Protein AF-0000000072191884 (afdb_homodimer)

Radius of gyration: 40.77 Å; Cα contacts (8 Å, |Δi|>4): 464; chains: 2; bounding box: 74×116×110 Å

Solvent-accessible surface area (backbone atoms only — not comparable to full-atom values): 20967 Å² total; per-residue (Å²): 142,75,87,81,69,73,78,77,67,70,74,72,66,67,73,73,60,78,78,64,81,72,66,76,74,70,62,80,56,54,73,62,48,59,52,45,27,57,67,61,39,40,78,69,24,69,65,43,53,50,49,50,50,50,42,50,49,51,51,50,52,47,52,51,48,51,52,49,50,52,52,53,49,54,50,49,51,51,50,52,51,48,52,55,53,58,49,45,45,63,35,53,49,47,47,50,48,44,68,73,66,46,67,85,49,75,79,21,48,66,55,51,52,51,50,51,49,37,46,50,48,44,50,52,36,42,38,78,72,36,37,40,82,34,77,57,64,58,38,76,63,45,78,90,47,34,39,78,77,48,72,31,83,80,44,97,46,56,60,52,11,22,43,40,71,80,38,77,10,33,24,50,67,89,41,77,76,40,55,7,34,24,23,27,15,56,113,141,83,79,80,71,88,78,68,90,71,74,83,67,70,76,76,61,79,78,64,83,71,67,76,75,69,62,78,57,55,74,60,49,60,52,45,28,57,67,60,39,40,78,69,24,66,65,43,53,50,48,50,51,51,43,50,50,52,52,50,52,48,52,50,48,51,54,50,50,52,52,54,48,53,49,49,51,52,50,52,52,48,51,55,53,58,50,44,44,65,34,54,49,47,46,52,48,46,69,73,67,46,67,84,48,74,79,21,47,68,54,52,50,50,51,52,49,37,46,51,47,43,50,52,37,41,38,77,72,37,38,41,80,35,76,55,63,60,38,76,62,45,76,89,50,35,39,77,77,47,73,31,81,80,46,96,47,56,60,51,10,21,45,38,68,80,37,78,9,32,24,50,66,89,42,77,75,38,56,7,34,26,24,28,16,56,115

InterPro domains:
  IPR000740 GrpE nucleotide exchange factor [MF_01151] (2-186)
  IPR000740 GrpE nucleotide exchange factor [PF01025] (31-184)
  IPR000740 GrpE nucleotide exchange factor [PR00773] (56-72)
  IPR000740 GrpE nucleotide exchange factor [PR00773] (84-99)
  IPR000740 GrpE nucleotide exchange factor [PR00773] (138-153)
  IPR000740 GrpE nucleotide exchange factor [PR00773] (165-184)
  IPR000740 GrpE nucleotide exchange factor [PS01071] (141-184)
  IPR000740 GrpE nucleotide exchange factor [PTHR21237] (5-184)
  IPR000740 GrpE nucleotide exchange factor [cd00446] (49-184)
  IPR009012 GrpE nucleotide exchange factor, head [G3DSA:2.30.22.10] (130-185)
  IPR009012 GrpE nucleotide exchange factor, head [SSF51064] (132-186)
  IPR013805 GrpE nucleotide exchange factor, coiled-coil [G3DSA:3.90.20.20] (2-127)
  IPR013805 GrpE nucleotide exchange factor, coiled-coil [SSF58014] (47-130)

Organism: NCBI:txid901

Structure (mmCIF, N/CA/C/O backbone):
data_AF-0000000072191884-model_v1
#
loop_
_entity.id
_entity.type
_entity.pdbx_description
1 polymer 'Protein GrpE'
#
loop_
_atom_site.group_PDB
_atom_site.id
_atom_site.type_symbol
_atom_site.label_atom_id
_atom_site.label_alt_id
_atom_site.label_comp_id
_atom_site.label_asym_id
_atom_site.label_entity_id
_atom_site.label_seq_id
_atom_site.pdbx_PDB_ins_code
_atom_site.Cartn_x
_atom_site.Cartn_y
_atom_site.Cartn_z
_atom_site.occupancy
_atom_site.B_iso_or_equiv
_atom_site.auth_seq_id
_atom_site.auth_comp_id
_atom_site.auth_asym_id
_atom_site.auth_atom_id
_atom_site.pdbx_PDB_model_num
ATOM 1 N N . MET A 1 1 ? -35.406 20.922 75.312 1 29.56 1 MET A N 1
ATOM 2 C CA . MET A 1 1 ? -35.656 20.781 73.875 1 29.56 1 MET A CA 1
ATOM 3 C C . MET A 1 1 ? -35.781 22.156 73.188 1 29.56 1 MET A C 1
ATOM 5 O O . MET A 1 1 ? -36.812 22.484 72.625 1 29.56 1 MET A O 1
ATOM 9 N N . LYS A 1 2 ? -35.062 23.234 74 1 31.34 2 LYS A N 1
ATOM 10 C CA . LYS A 1 2 ? -35.125 24.703 74 1 31.34 2 LYS A CA 1
ATOM 11 C C . LYS A 1 2 ? -34.781 25.281 72.625 1 31.34 2 LYS A C 1
ATOM 13 O O . LYS A 1 2 ? -34.094 24.625 71.812 1 31.34 2 LYS A O 1
ATOM 18 N N . ASP A 1 3 ? -35.219 26.5 72.438 1 30.94 3 ASP A N 1
ATOM 19 C CA . ASP A 1 3 ? -35.562 27.562 71.5 1 30.94 3 ASP A CA 1
ATOM 20 C C . ASP A 1 3 ? -34.312 28.094 70.812 1 30.94 3 ASP A C 1
ATOM 22 O O . ASP A 1 3 ? -33.656 29.031 71.25 1 30.94 3 ASP A O 1
ATOM 26 N N . THR A 1 4 ? -33.375 27.109 70.25 1 35.5 4 THR A N 1
ATOM 27 C CA . THR A 1 4 ? -32.094 27.469 69.688 1 35.5 4 THR A CA 1
ATOM 28 C C . THR A 1 4 ? -32.281 28.344 68.438 1 35.5 4 THR A C 1
ATOM 30 O O . THR A 1 4 ? -31.453 28.344 67.5 1 35.5 4 THR A O 1
ATOM 33 N N . GLN A 1 5 ? -33.656 28.734 68.25 1 29.88 5 GLN A N 1
ATOM 34 C CA . GLN A 1 5 ? -34.094 29.125 66.938 1 29.88 5 GLN A CA 1
ATOM 35 C C . GLN A 1 5 ? -33.375 30.406 66.5 1 29.88 5 GLN A C 1
ATOM 37 O O . GLN A 1 5 ? -33.188 30.625 65.312 1 29.88 5 GLN A O 1
ATOM 42 N N . ASN A 1 6 ? -33.375 31.422 67.375 1 30.36 6 ASN A N 1
ATOM 43 C CA . ASN A 1 6 ? -33.719 32.75 66.938 1 30.36 6 ASN A CA 1
ATOM 44 C C . ASN A 1 6 ? -32.531 33.438 66.25 1 30.36 6 ASN A C 1
ATOM 46 O O . ASN A 1 6 ? -32.688 34.531 65.688 1 30.36 6 ASN A O 1
ATOM 50 N N . THR A 1 7 ? -31.234 33.062 66.625 1 30.7 7 THR A N 1
ATOM 51 C CA . THR A 1 7 ? -30.266 34.156 66.562 1 30.7 7 THR A CA 1
ATOM 52 C C . THR A 1 7 ? -29.781 34.375 65.125 1 30.7 7 THR A C 1
ATOM 54 O O . THR A 1 7 ? -28.828 35.125 64.938 1 30.7 7 THR A O 1
ATOM 57 N N . GLU A 1 8 ? -30.312 33.562 64.125 1 28.61 8 GLU A N 1
ATOM 58 C CA . GLU A 1 8 ? -29.547 33.5 62.875 1 28.61 8 GLU A CA 1
ATOM 59 C C . GLU A 1 8 ? -29.688 34.781 62.062 1 28.61 8 GLU A C 1
ATOM 61 O O . GLU A 1 8 ? -29.141 34.875 60.969 1 28.61 8 GLU A O 1
ATOM 66 N N . ALA A 1 9 ? -30.672 35.656 62.406 1 30.17 9 ALA A N 1
ATOM 67 C CA . ALA A 1 9 ? -31.219 36.625 61.469 1 30.17 9 ALA A CA 1
ATOM 68 C C . ALA A 1 9 ? -30.219 37.719 61.156 1 30.17 9 ALA A C 1
ATOM 70 O O . ALA A 1 9 ? -30.312 38.406 60.125 1 30.17 9 ALA A O 1
ATOM 71 N N . GLN A 1 10 ? -29.484 38.094 62.188 1 26.31 10 GLN A N 1
ATOM 72 C CA . GLN A 1 10 ? -29.172 39.531 62.125 1 26.31 10 GLN A CA 1
ATOM 73 C C . GLN A 1 10 ? -28.141 39.812 61.031 1 26.31 10 GLN A C 1
ATOM 75 O O . GLN A 1 10 ? -27.938 40.969 60.656 1 26.31 10 GLN A O 1
ATOM 80 N N . GLU A 1 11 ? -27.266 38.812 60.75 1 26.5 11 GLU A N 1
ATOM 81 C CA . GLU A 1 11 ? -26.016 39.25 60.156 1 26.5 11 GLU A CA 1
ATOM 82 C C . GLU A 1 11 ? -26.188 39.719 58.719 1 26.5 11 GLU A C 1
ATOM 84 O O . GLU A 1 11 ? -25.219 40.062 58.062 1 26.5 11 GLU A O 1
ATOM 89 N N . GLU A 1 12 ? -27.328 39.281 58.094 1 28.41 12 GLU A N 1
ATOM 90 C CA . GLU A 1 12 ? -27.266 39.344 56.625 1 28.41 12 GLU A CA 1
ATOM 91 C C . GLU A 1 12 ? -27.297 40.781 56.125 1 28.41 12 GLU A C 1
ATOM 93 O O . GLU A 1 12 ? -27.391 41.031 54.938 1 28.41 12 GLU A O 1
ATOM 98 N N . ALA A 1 13 ? -27.656 41.688 57.031 1 28.39 13 ALA A N 1
ATOM 99 C CA . ALA A 1 13 ? -28.125 42.969 56.531 1 28.39 13 ALA A CA 1
ATOM 100 C C . ALA A 1 13 ? -27 43.75 55.844 1 28.39 13 ALA A C 1
ATOM 102 O O . ALA A 1 13 ? -27.25 44.75 55.156 1 28.39 13 ALA A O 1
ATOM 103 N N . CYS A 1 14 ? -25.781 43.5 56.406 1 26.08 14 CYS A N 1
ATOM 104 C CA . CYS A 1 14 ? -24.922 44.656 56.156 1 26.08 14 CYS A CA 1
ATOM 105 C C . CYS A 1 14 ? -24.656 44.844 54.656 1 26.08 14 CYS A C 1
ATOM 107 O O . CYS A 1 14 ? -24.219 45.906 54.25 1 26.08 14 CYS A O 1
ATOM 109 N N . ALA A 1 15 ? -24.453 43.719 53.969 1 27.69 15 ALA A N 1
ATOM 110 C CA . ALA A 1 15 ? -23.516 43.844 52.844 1 27.69 15 ALA A CA 1
ATOM 111 C C . ALA A 1 15 ? -24.141 44.625 51.688 1 27.69 15 ALA A C 1
ATOM 113 O O . ALA A 1 15 ? -23.562 44.719 50.594 1 27.69 15 ALA A O 1
ATOM 114 N N . GLU A 1 16 ? -25.453 44.812 51.812 1 28.2 16 GLU A N 1
ATOM 115 C CA . GLU A 1 16 ? -25.953 45.344 50.531 1 28.2 16 GLU A CA 1
ATOM 116 C C . GLU A 1 16 ? -25.391 46.719 50.25 1 28.2 16 GLU A C 1
ATOM 118 O O . GLU A 1 16 ? -26 47.719 50.594 1 28.2 16 GLU A O 1
ATOM 123 N N . ALA A 1 17 ? -24.25 47.031 50.844 1 29.36 17 ALA A N 1
ATOM 124 C CA . ALA A 1 17 ? -23.812 48.406 50.656 1 29.36 17 ALA A CA 1
ATOM 125 C C . ALA A 1 17 ? -23.984 48.844 49.219 1 29.36 17 ALA A C 1
ATOM 127 O O . ALA A 1 17 ? -23.953 48.031 48.281 1 29.36 17 ALA A O 1
ATOM 128 N N . GLU A 1 18 ? -24.469 50.062 49.062 1 28.83 18 GLU A N 1
ATOM 129 C CA . GLU A 1 18 ? -24.859 50.906 47.906 1 28.83 18 GLU A CA 1
ATOM 130 C C . GLU A 1 18 ? -23.766 50.938 46.844 1 28.83 18 GLU A C 1
ATOM 132 O O . GLU A 1 18 ? -22.625 51.25 47.156 1 28.83 18 GLU A O 1
ATOM 137 N N . ALA A 1 19 ? -23.672 49.938 46.062 1 32.72 19 ALA A N 1
ATOM 138 C CA . ALA A 1 19 ? -22.859 50.031 44.844 1 32.72 19 ALA A CA 1
ATOM 139 C C . ALA A 1 19 ? -23 51.406 44.188 1 32.72 19 ALA A C 1
ATOM 141 O O . ALA A 1 19 ? -24.016 51.719 43.562 1 32.72 19 ALA A O 1
ATOM 142 N N . GLY A 1 20 ? -22.844 52.438 45.031 1 29.2 20 GLY A N 1
ATOM 143 C CA . GLY A 1 20 ? -22.844 53.75 44.344 1 29.2 20 GLY A CA 1
ATOM 144 C C . GLY A 1 20 ? -22.125 53.719 43.031 1 29.2 20 GLY A C 1
ATOM 145 O O . GLY A 1 20 ? -21.234 52.906 42.812 1 29.2 20 GLY A O 1
ATOM 146 N N . ASP A 1 21 ? -22.812 54.156 41.969 1 31 21 ASP A N 1
ATOM 147 C CA . ASP A 1 21 ? -22.391 54.344 40.594 1 31 21 ASP A CA 1
ATOM 148 C C . ASP A 1 21 ? -21.047 55.062 40.531 1 31 21 ASP A C 1
ATOM 150 O O . ASP A 1 21 ? -20.969 56.281 40.688 1 31 21 ASP A O 1
ATOM 154 N N . ALA A 1 22 ? -20.078 54.75 41.344 1 31.66 22 ALA A N 1
ATOM 155 C CA . ALA A 1 22 ? -18.734 55.25 41.094 1 31.66 22 ALA A CA 1
ATOM 156 C C . ALA A 1 22 ? -18.406 55.25 39.625 1 31.66 22 ALA A C 1
ATOM 158 O O . ALA A 1 22 ? -17.984 54.219 39.062 1 31.66 22 ALA A O 1
ATOM 159 N N . GLY A 1 23 ? -19.406 55.5 38.781 1 33.25 23 GLY A N 1
ATOM 160 C CA . GLY A 1 23 ? -19.031 55.938 37.469 1 33.25 23 GLY A CA 1
ATOM 161 C C . GLY A 1 23 ? -17.703 56.656 37.438 1 33.25 23 GLY A C 1
ATOM 162 O O . GLY A 1 23 ? -17.469 57.562 38.219 1 33.25 23 GLY A O 1
ATOM 163 N N . SER A 1 24 ? -16.688 55.906 37.062 1 34.91 24 SER A N 1
ATOM 164 C CA . SER A 1 24 ? -15.258 56.156 36.906 1 34.91 24 SER A CA 1
ATOM 165 C C . SER A 1 24 ? -14.977 57.594 36.5 1 34.91 24 SER A C 1
ATOM 167 O O . SER A 1 24 ? -15.508 58.094 35.531 1 34.91 24 SER A O 1
ATOM 169 N N . ALA A 1 25 ? -14.828 58.594 37.406 1 34.97 25 ALA A N 1
ATOM 170 C CA . ALA A 1 25 ? -14.172 59.875 37.312 1 34.97 25 ALA A CA 1
ATOM 171 C C . ALA A 1 25 ? -13.016 59.812 36.312 1 34.97 25 ALA A C 1
ATOM 173 O O . ALA A 1 25 ? -11.883 59.5 36.688 1 34.97 25 ALA A O 1
ATOM 174 N N . VAL A 1 26 ? -13.078 59.031 35.312 1 38.66 26 VAL A N 1
ATOM 175 C CA . VAL A 1 26 ? -12.258 59.562 34.219 1 38.66 26 VAL A CA 1
ATOM 176 C C . VAL A 1 26 ? -12.398 61.094 34.156 1 38.66 26 VAL A C 1
ATOM 178 O O . VAL A 1 26 ? -13.422 61.625 33.719 1 38.66 26 VAL A O 1
ATOM 181 N N . GLN A 1 27 ? -12.25 61.75 35.281 1 38.34 27 GLN A N 1
ATOM 182 C CA . GLN A 1 27 ? -12.039 63.188 35.219 1 38.34 27 GLN A CA 1
ATOM 183 C C . GLN A 1 27 ? -11.594 63.625 33.812 1 38.34 27 GLN A C 1
ATOM 185 O O . GLN A 1 27 ? -10.812 62.938 33.156 1 38.34 27 GLN A O 1
ATOM 190 N N . ALA A 1 28 ? -12.438 64.5 33.156 1 42.16 28 ALA A N 1
ATOM 191 C CA . ALA A 1 28 ? -12.289 65.188 31.875 1 42.16 28 ALA A CA 1
ATOM 192 C C . ALA A 1 28 ? -10.828 65.5 31.562 1 42.16 28 ALA A C 1
ATOM 194 O O . ALA A 1 28 ? -10.242 66.438 32.094 1 42.16 28 ALA A O 1
ATOM 195 N N . LEU A 1 29 ? -10.023 64.5 31.656 1 51.03 29 LEU A N 1
ATOM 196 C CA . LEU A 1 29 ? -8.797 64.875 30.984 1 51.03 29 LEU A CA 1
ATOM 197 C C . LEU A 1 29 ? -9.102 65.688 29.734 1 51.03 29 LEU A C 1
ATOM 199 O O . LEU A 1 29 ? -10.062 65.438 29.016 1 51.03 29 LEU A O 1
ATOM 203 N N . PRO A 1 30 ? -8.844 67 29.688 1 52.72 30 PRO A N 1
ATOM 204 C CA . PRO A 1 30 ? -9.219 67.75 28.5 1 52.72 30 PRO A CA 1
ATOM 205 C C . PRO A 1 30 ? -9.047 66.938 27.203 1 52.72 30 PRO A C 1
ATOM 207 O O . PRO A 1 30 ? -8.195 66.062 27.125 1 52.72 30 PRO A O 1
ATOM 210 N N . GLU A 1 31 ? -10.195 66.688 26.469 1 57.84 31 GLU A N 1
ATOM 211 C CA . GLU A 1 31 ? -10.227 66.062 25.141 1 57.84 31 GLU A CA 1
ATOM 212 C C . GLU A 1 31 ? -8.844 66.125 24.484 1 57.84 31 GLU A C 1
ATOM 214 O O . GLU A 1 31 ? -8.469 65.188 23.781 1 57.84 31 GLU A O 1
ATOM 219 N N . ASN A 1 32 ? -8.156 67.125 24.922 1 61.19 32 ASN A N 1
ATOM 220 C CA . ASN A 1 32 ? -6.832 67.375 24.344 1 61.19 32 ASN A CA 1
ATOM 221 C C . ASN A 1 32 ? -5.812 66.312 24.859 1 61.19 32 ASN A C 1
ATOM 223 O O . ASN A 1 32 ? -4.891 65.938 24.141 1 61.19 32 ASN A O 1
ATOM 227 N N . LEU A 1 33 ? -6.086 65.938 26.062 1 60.19 33 LEU A N 1
ATOM 228 C CA . LEU A 1 33 ? -5.098 65 26.609 1 60.19 33 LEU A CA 1
ATOM 229 C C . LEU A 1 33 ? -5.238 63.625 25.984 1 60.19 33 LEU A C 1
ATOM 231 O O . LEU A 1 33 ? -4.234 62.969 25.703 1 60.19 33 LEU A O 1
ATOM 235 N N . GLU A 1 34 ? -6.445 63.094 25.812 1 62.47 34 GLU A N 1
ATOM 236 C CA . GLU A 1 34 ? -6.676 61.812 25.156 1 62.47 34 GLU A CA 1
ATOM 237 C C . GLU A 1 34 ? -6.082 61.812 23.75 1 62.47 34 GLU A C 1
ATOM 239 O O . GLU A 1 34 ? -5.496 60.812 23.312 1 62.47 34 GLU A O 1
ATOM 244 N N . SER A 1 35 ? -6.383 62.938 23.062 1 63.69 35 SER A N 1
ATOM 245 C CA . SER A 1 35 ? -5.828 63.094 21.719 1 63.69 35 SER A CA 1
ATOM 246 C C . SER A 1 35 ? -4.301 63.094 21.75 1 63.69 35 SER A C 1
ATOM 248 O O . SER A 1 35 ? -3.65 62.469 20.906 1 63.69 35 SER A O 1
ATOM 250 N N . LEU A 1 36 ? -3.83 63.781 22.719 1 62.81 36 LEU A N 1
ATOM 251 C CA . LEU A 1 36 ? -2.379 63.875 22.859 1 62.81 36 LEU A CA 1
ATOM 252 C C . LEU A 1 36 ? -1.783 62.531 23.219 1 62.81 36 LEU A C 1
ATOM 254 O O . LEU A 1 36 ? -0.728 62.156 22.703 1 62.81 36 LEU A O 1
ATOM 258 N N . CYS A 1 37 ? -2.447 61.844 24.109 1 64.12 37 CYS A N 1
ATOM 259 C CA . CYS A 1 37 ? -1.982 60.531 24.484 1 64.12 37 CYS A CA 1
ATOM 260 C C . CYS A 1 37 ? -2.047 59.562 23.297 1 64.12 37 CYS A C 1
ATOM 262 O O . CYS A 1 37 ? -1.117 58.781 23.078 1 64.12 37 CYS A O 1
ATOM 264 N N . ARG A 1 38 ? -3.135 59.594 22.547 1 64.19 38 ARG A N 1
ATOM 265 C CA . ARG A 1 38 ? -3.307 58.719 21.391 1 64.19 38 ARG A CA 1
ATOM 266 C C . ARG A 1 38 ? -2.229 59 20.344 1 64.19 38 ARG A C 1
ATOM 268 O O . ARG A 1 38 ? -1.757 58.094 19.672 1 64.19 38 ARG A O 1
ATOM 275 N N . GLU A 1 39 ? -1.972 60.25 20.266 1 62.28 39 GLU A N 1
ATOM 276 C CA . GLU A 1 39 ? -1.039 60.688 19.219 1 62.28 39 GLU A CA 1
ATOM 277 C C . GLU A 1 39 ? 0.407 60.438 19.656 1 62.28 39 GLU A C 1
ATOM 279 O O . GLU A 1 39 ? 1.262 60.125 18.828 1 62.28 39 GLU A O 1
ATOM 284 N N . HIS A 1 40 ? 0.579 60.656 20.953 1 60.62 40 HIS A N 1
ATOM 285 C CA . HIS A 1 40 ? 1.99 60.75 21.312 1 60.62 40 HIS A CA 1
ATOM 286 C C . HIS A 1 40 ? 2.395 59.594 22.219 1 60.62 40 HIS A C 1
ATOM 288 O O . HIS A 1 40 ? 3.557 59.156 22.219 1 60.62 40 HIS A O 1
ATOM 294 N N . VAL A 1 41 ? 1.483 59.125 22.969 1 60.69 41 VAL A N 1
ATOM 295 C CA . VAL A 1 41 ? 1.895 58.156 23.969 1 60.69 41 VAL A CA 1
ATOM 296 C C . VAL A 1 41 ? 1.549 56.75 23.484 1 60.69 41 VAL A C 1
ATOM 298 O O . VAL A 1 41 ? 2.352 55.812 23.625 1 60.69 41 VAL A O 1
ATOM 301 N N . CYS A 1 42 ? 0.421 56.656 22.828 1 61.66 42 CYS A N 1
ATOM 302 C CA . CYS A 1 42 ? -0.119 55.344 22.484 1 61.66 42 CYS A CA 1
ATOM 303 C C . CYS A 1 42 ? 0.792 54.625 21.484 1 61.66 42 CYS A C 1
ATOM 305 O O . CYS A 1 42 ? 1.057 53.438 21.641 1 61.66 42 CYS A O 1
ATOM 307 N N . PRO A 1 43 ? 1.238 55.406 20.438 1 61.19 43 PRO A N 1
ATOM 308 C CA . PRO A 1 43 ? 2.086 54.688 19.5 1 61.19 43 PRO A CA 1
ATOM 309 C C . PRO A 1 43 ? 3.381 54.188 20.141 1 61.19 43 PRO A C 1
ATOM 311 O O . PRO A 1 43 ? 3.977 53.219 19.656 1 61.19 43 PRO A O 1
ATOM 314 N N . ASN A 1 44 ? 3.73 54.844 21.188 1 61.59 44 ASN A N 1
ATOM 315 C CA . ASN A 1 44 ? 4.98 54.469 21.844 1 61.59 44 ASN A CA 1
ATOM 316 C C . ASN A 1 44 ? 4.727 53.812 23.203 1 61.59 44 ASN A C 1
ATOM 318 O O . ASN A 1 44 ? 5.645 53.688 24.016 1 61.59 44 ASN A O 1
ATOM 322 N N . CYS A 1 45 ? 3.473 53.5 23.344 1 66 45 CYS A N 1
ATOM 323 C CA . CYS A 1 45 ? 3.168 52.969 24.656 1 66 45 CYS A CA 1
ATOM 324 C C . CYS A 1 45 ? 3.604 51.5 24.766 1 66 45 CYS A C 1
ATOM 326 O O . CYS A 1 45 ? 3.656 50.781 23.75 1 66 45 CYS A O 1
ATOM 328 N N . THR A 1 46 ? 4.184 51.219 25.922 1 70.69 46 THR A N 1
ATOM 329 C CA . THR A 1 46 ? 4.699 49.906 26.281 1 70.69 46 THR A CA 1
ATOM 330 C C . THR A 1 46 ? 3.66 48.812 26 1 70.69 46 THR A C 1
ATOM 332 O O . THR A 1 46 ? 4.004 47.688 25.609 1 70.69 46 THR A O 1
ATOM 335 N N . GLU A 1 47 ? 2.438 49.344 26.047 1 68.75 47 GLU A N 1
ATOM 336 C CA . GLU A 1 47 ? 1.375 48.375 25.875 1 68.75 47 GLU A CA 1
ATOM 337 C C . GLU A 1 47 ? 1.249 47.969 24.406 1 68.75 47 GLU A C 1
ATOM 339 O O . GLU A 1 47 ? 1.029 46.781 24.109 1 68.75 47 GLU A O 1
ATOM 344 N N . LYS A 1 48 ? 1.395 48.938 23.531 1 69.06 48 LYS A N 1
ATOM 345 C CA . LYS A 1 48 ? 1.369 48.625 22.094 1 69.06 48 LYS A CA 1
ATOM 346 C C . LYS A 1 48 ? 2.559 47.75 21.703 1 69.06 48 LYS A C 1
ATOM 348 O O . LYS A 1 48 ? 2.41 46.812 20.938 1 69.06 48 LYS A O 1
ATOM 353 N N . ARG A 1 49 ? 3.711 48.094 22.203 1 72.38 49 ARG A N 1
ATOM 354 C CA . ARG A 1 49 ? 4.926 47.344 21.906 1 72.38 49 ARG A CA 1
ATOM 355 C C . ARG A 1 49 ? 4.812 45.906 22.422 1 72.38 49 ARG A C 1
ATOM 357 O O . ARG A 1 49 ? 5.203 44.969 21.719 1 72.38 49 ARG A O 1
ATOM 364 N N . ASP A 1 50 ? 4.23 45.781 23.562 1 75.19 50 ASP A N 1
ATOM 365 C CA . ASP A 1 50 ? 4.055 44.438 24.141 1 75.19 50 ASP A CA 1
ATOM 366 C C . ASP A 1 50 ? 3.059 43.625 23.328 1 75.19 50 ASP A C 1
ATOM 368 O O . ASP A 1 50 ? 3.266 42.406 23.125 1 75.19 50 ASP A O 1
ATOM 372 N N . ALA A 1 51 ? 2.041 44.344 22.875 1 72.38 51 ALA A N 1
ATOM 373 C CA . ALA A 1 51 ? 1.029 43.656 22.078 1 72.38 51 ALA A CA 1
ATOM 374 C C . ALA A 1 51 ? 1.599 43.219 20.734 1 72.38 51 ALA A C 1
ATOM 376 O O . ALA A 1 51 ? 1.312 42.125 20.25 1 72.38 51 ALA A O 1
ATOM 377 N N . GLU A 1 52 ? 2.443 44.062 20.172 1 75.75 52 GLU A N 1
ATOM 378 C CA . GLU A 1 52 ? 3.07 43.75 18.891 1 75.75 52 GLU A CA 1
ATOM 379 C C . GLU A 1 52 ? 4.078 42.625 19.031 1 75.75 52 GLU A C 1
ATOM 381 O O . GLU A 1 52 ? 4.156 41.75 18.172 1 75.75 52 GLU A O 1
ATOM 386 N N . ASP A 1 53 ? 4.789 42.625 20.125 1 82.06 53 ASP A N 1
ATOM 387 C CA . ASP A 1 53 ? 5.738 41.562 20.391 1 82.06 53 ASP A CA 1
ATOM 388 C C . ASP A 1 53 ? 5.02 40.219 20.594 1 82.06 53 ASP A C 1
ATOM 390 O O . ASP A 1 53 ? 5.48 39.188 20.109 1 82.06 53 ASP A O 1
ATOM 394 N N . ALA A 1 54 ? 3.924 40.344 21.266 1 77.31 54 ALA A N 1
ATOM 395 C CA . ALA A 1 54 ? 3.127 39.125 21.484 1 77.31 54 ALA A CA 1
ATOM 396 C C . ALA A 1 54 ? 2.574 38.594 20.172 1 77.31 54 ALA A C 1
ATOM 398 O O . ALA A 1 54 ? 2.561 37.375 19.953 1 77.31 54 ALA A O 1
ATOM 399 N N . ARG A 1 55 ? 2.211 39.531 19.297 1 76.69 55 ARG A N 1
ATOM 400 C CA . ARG A 1 55 ? 1.687 39.156 18 1 76.69 55 ARG A CA 1
ATOM 401 C C . ARG A 1 55 ? 2.768 38.5 17.141 1 76.69 55 ARG A C 1
ATOM 403 O O . ARG A 1 55 ? 2.52 37.469 16.5 1 76.69 55 ARG A O 1
ATOM 410 N N . LEU A 1 56 ? 3.924 39.094 17.234 1 81.75 56 LEU A N 1
ATOM 411 C CA . LEU A 1 56 ? 5.031 38.562 16.438 1 81.75 56 LEU A CA 1
ATOM 412 C C . LEU A 1 56 ? 5.465 37.188 16.953 1 81.75 56 LEU A C 1
ATOM 414 O O . LEU A 1 56 ? 5.773 36.312 16.156 1 81.75 56 LEU A O 1
ATOM 418 N N . ARG A 1 57 ? 5.473 37.062 18.234 1 83.12 57 ARG A N 1
ATOM 419 C CA . ARG A 1 57 ? 5.812 35.75 18.812 1 83.12 57 ARG A CA 1
ATOM 420 C C . ARG A 1 57 ? 4.777 34.688 18.453 1 83.12 57 ARG A C 1
ATOM 422 O O . ARG A 1 57 ? 5.133 33.594 18.078 1 83.12 57 ARG A O 1
ATOM 429 N N . ALA A 1 58 ? 3.521 35.062 18.5 1 79.25 58 ALA A N 1
ATOM 430 C CA . ALA A 1 58 ? 2.445 34.156 18.125 1 79.25 58 ALA A CA 1
ATOM 431 C C . ALA A 1 58 ? 2.557 33.719 16.656 1 79.25 58 ALA A C 1
ATOM 433 O O . ALA A 1 58 ? 2.342 32.562 16.328 1 79.25 58 ALA A O 1
ATOM 434 N N . ALA A 1 59 ? 2.979 34.688 15.805 1 81.12 59 ALA A N 1
ATOM 435 C CA . ALA A 1 59 ? 3.133 34.406 14.375 1 81.12 59 ALA A CA 1
ATOM 436 C C . ALA A 1 59 ? 4.289 33.438 14.125 1 81.12 59 ALA A C 1
ATOM 438 O O . ALA A 1 59 ? 4.18 32.531 13.305 1 81.12 59 ALA A O 1
ATOM 439 N N . ALA A 1 60 ? 5.348 33.656 14.906 1 85.44 60 ALA A N 1
ATOM 440 C CA . ALA A 1 60 ? 6.512 32.781 14.781 1 85.44 60 ALA A CA 1
ATOM 441 C C . ALA A 1 60 ? 6.191 31.375 15.266 1 85.44 60 ALA A C 1
ATOM 443 O O . ALA A 1 60 ? 6.598 30.391 14.648 1 85.44 60 ALA A O 1
ATOM 444 N N . GLU A 1 61 ? 5.48 31.297 16.359 1 84.25 61 GLU A N 1
ATOM 445 C CA . GLU A 1 61 ? 5.07 30 16.906 1 84.25 61 GLU A CA 1
ATOM 446 C C . GLU A 1 61 ? 4.156 29.266 15.93 1 84.25 61 GLU A C 1
ATOM 448 O O . GLU A 1 61 ? 4.277 28.047 15.758 1 84.25 61 GLU A O 1
ATOM 453 N N . MET A 1 62 ? 3.365 30.062 15.32 1 82.25 62 MET A N 1
ATOM 454 C CA . MET A 1 62 ? 2.461 29.484 14.336 1 82.25 62 MET A CA 1
ATOM 455 C C . MET A 1 62 ? 3.234 28.938 13.141 1 82.25 62 MET A C 1
ATOM 457 O O . MET A 1 62 ? 2.953 27.844 12.656 1 82.25 62 MET A O 1
ATOM 461 N N . ASP A 1 63 ? 4.172 29.672 12.688 1 86.19 63 ASP A N 1
ATOM 462 C CA . ASP A 1 63 ? 4.996 29.234 11.562 1 86.19 63 ASP A CA 1
ATOM 463 C C . ASP A 1 63 ? 5.766 27.953 11.906 1 86.19 63 ASP A C 1
ATOM 465 O O . ASP A 1 63 ? 5.84 27.031 11.094 1 86.19 63 ASP A O 1
ATOM 469 N N . ASN A 1 64 ? 6.254 27.984 13.156 1 88.94 64 ASN A N 1
ATOM 470 C CA . ASN A 1 64 ? 6.973 26.797 13.625 1 88.94 64 ASN A CA 1
ATOM 471 C C . ASN A 1 64 ? 6.047 25.594 13.734 1 88.94 64 ASN A C 1
ATOM 473 O O . ASN A 1 64 ? 6.43 24.469 13.383 1 88.94 64 ASN A O 1
ATOM 477 N N . PHE A 1 65 ? 4.891 25.859 14.172 1 84.56 65 PHE A N 1
ATOM 478 C CA . PHE A 1 65 ? 3.891 24.797 14.297 1 84.56 65 PHE A CA 1
ATOM 479 C C . PHE A 1 65 ? 3.525 24.234 12.938 1 84.56 65 PHE A C 1
ATOM 481 O O . PHE A 1 65 ? 3.418 23.016 12.773 1 84.56 65 PHE A O 1
ATOM 488 N N . LYS A 1 66 ? 3.416 25.125 11.961 1 84.25 66 LYS A N 1
ATOM 489 C CA . LYS A 1 66 ? 3.102 24.703 10.594 1 84.25 66 LYS A CA 1
ATOM 490 C C . LYS A 1 66 ? 4.203 23.812 10.023 1 84.25 66 LYS A C 1
ATOM 492 O O . LYS A 1 66 ? 3.918 22.781 9.422 1 84.25 66 LYS A O 1
ATOM 497 N N . LYS A 1 67 ? 5.414 24.234 10.297 1 88.88 67 LYS A N 1
ATOM 498 C CA . LYS A 1 67 ? 6.555 23.469 9.805 1 88.88 67 LYS A CA 1
AT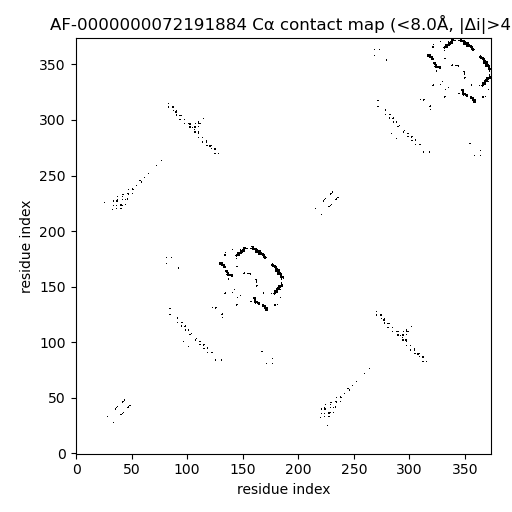OM 499 C C . LYS A 1 67 ? 6.629 22.094 10.477 1 88.88 67 LYS A C 1
ATOM 501 O O . LYS A 1 67 ? 6.906 21.094 9.812 1 88.88 67 LYS A O 1
ATOM 506 N N . ARG A 1 68 ? 6.328 22.109 11.727 1 88.81 68 ARG A N 1
ATOM 507 C CA . ARG A 1 68 ? 6.348 20.844 12.477 1 88.81 68 ARG A CA 1
ATOM 508 C C . ARG A 1 68 ? 5.254 19.906 11.992 1 88.81 68 ARG A C 1
ATOM 510 O O . ARG A 1 68 ? 5.492 18.719 11.797 1 88.81 68 ARG A O 1
ATOM 517 N N . LEU A 1 69 ? 4.094 20.469 11.75 1 84.25 69 LEU A N 1
ATOM 518 C CA . LEU A 1 69 ? 2.973 19.656 11.289 1 84.25 69 LEU A CA 1
ATOM 519 C C . LEU A 1 69 ? 3.268 19.062 9.914 1 84.25 69 LEU A C 1
ATOM 521 O O . LEU A 1 69 ? 2.941 17.891 9.656 1 84.25 69 LEU A O 1
ATOM 525 N N . LYS A 1 70 ? 3.904 19.828 9.086 1 85.88 70 LYS A N 1
ATOM 526 C CA . LYS A 1 70 ? 4.25 19.359 7.742 1 85.88 70 LYS A CA 1
ATOM 527 C C . LYS A 1 70 ? 5.242 18.203 7.805 1 85.88 70 LYS A C 1
ATOM 529 O O . LYS A 1 70 ? 5.082 17.203 7.109 1 85.88 70 LYS A O 1
ATOM 534 N N . ARG A 1 71 ? 6.219 18.344 8.68 1 89.38 71 ARG A N 1
ATOM 535 C CA . ARG A 1 71 ? 7.227 17.297 8.836 1 89.38 71 ARG A CA 1
ATOM 536 C C . ARG A 1 71 ? 6.605 16.031 9.406 1 89.38 71 ARG A C 1
ATOM 538 O O . ARG A 1 71 ? 6.898 14.922 8.93 1 89.38 71 ARG A O 1
ATOM 545 N N . GLU A 1 72 ? 5.762 16.172 10.383 1 87.69 72 GLU A N 1
ATOM 546 C CA . GLU A 1 72 ? 5.082 15.031 10.992 1 87.69 72 GLU A CA 1
ATOM 547 C C . GLU A 1 72 ? 4.191 14.305 9.984 1 87.69 72 GLU A C 1
ATOM 549 O O . GLU A 1 72 ? 4.152 13.078 9.961 1 87.69 72 GLU A O 1
ATOM 554 N N . HIS A 1 73 ? 3.59 15.117 9.148 1 85.56 73 HIS A N 1
ATOM 555 C CA . HIS A 1 73 ? 2.73 14.555 8.109 1 85.56 73 HIS A CA 1
ATOM 556 C C . HIS A 1 73 ? 3.541 13.75 7.098 1 85.56 73 HIS A C 1
ATOM 558 O O . HIS A 1 73 ? 3.172 12.617 6.766 1 85.56 73 HIS A O 1
ATOM 564 N N . GLU A 1 74 ? 4.625 14.25 6.715 1 86.25 74 GLU A N 1
ATOM 565 C CA . GLU A 1 74 ? 5.484 13.57 5.754 1 86.25 74 GLU A CA 1
ATOM 566 C C . GLU A 1 74 ? 6.043 12.273 6.336 1 86.25 74 GLU A C 1
ATOM 568 O O . GLU A 1 74 ? 6.121 11.258 5.645 1 86.25 74 GLU A O 1
ATOM 573 N N . GLU A 1 75 ? 6.344 12.328 7.598 1 88.38 75 GLU A N 1
ATOM 574 C CA . GLU A 1 75 ? 6.867 11.148 8.273 1 88.38 75 GLU A CA 1
ATOM 575 C C . GLU A 1 75 ? 5.797 10.07 8.414 1 88.38 75 GLU A C 1
ATOM 577 O O . GLU A 1 75 ? 6.074 8.883 8.234 1 88.38 75 GLU A O 1
ATOM 582 N N . GLN A 1 76 ? 4.629 10.484 8.641 1 86.62 76 GLN A N 1
ATOM 583 C CA . GLN A 1 76 ? 3.521 9.539 8.781 1 86.62 76 GLN A CA 1
ATOM 584 C C . GLN A 1 76 ? 3.232 8.836 7.453 1 86.62 76 GLN A C 1
ATOM 586 O O . GLN A 1 76 ? 2.986 7.633 7.422 1 86.62 76 GLN A O 1
ATOM 591 N N . ILE A 1 77 ? 3.297 9.586 6.391 1 84.75 77 ILE A N 1
ATOM 592 C CA . ILE A 1 77 ? 3.061 9.039 5.055 1 84.75 77 ILE A CA 1
ATOM 593 C C . ILE A 1 77 ? 4.156 8.031 4.711 1 84.75 77 ILE A C 1
ATOM 595 O O . ILE A 1 77 ? 3.869 6.941 4.207 1 84.75 77 ILE A O 1
ATOM 599 N N . ARG A 1 78 ? 5.359 8.383 5.031 1 85.69 78 ARG A N 1
ATOM 600 C CA . ARG A 1 78 ? 6.488 7.5 4.77 1 85.69 78 ARG A CA 1
ATOM 601 C C . ARG A 1 78 ? 6.379 6.215 5.582 1 85.69 78 ARG A C 1
ATOM 603 O O . ARG A 1 78 ? 6.609 5.121 5.059 1 85.69 78 ARG A O 1
ATOM 610 N N . TYR A 1 79 ? 5.988 6.352 6.805 1 87.5 79 TYR A N 1
ATOM 611 C CA . TYR A 1 79 ? 5.855 5.199 7.691 1 87.5 79 TYR A CA 1
ATOM 612 C C . TYR A 1 79 ? 4.719 4.293 7.238 1 87.5 79 TYR A C 1
ATOM 614 O O . TYR A 1 79 ? 4.852 3.066 7.25 1 87.5 79 TYR A O 1
ATOM 622 N N . ALA A 1 80 ? 3.656 4.945 6.801 1 86.75 80 ALA A N 1
ATOM 623 C CA . ALA A 1 80 ? 2.518 4.16 6.328 1 86.75 80 ALA A CA 1
ATOM 624 C C . ALA A 1 80 ? 2.881 3.363 5.078 1 86.75 80 ALA A C 1
ATOM 626 O O . ALA A 1 80 ? 2.549 2.182 4.973 1 86.75 80 ALA A O 1
ATOM 627 N N . ALA A 1 81 ? 3.594 3.969 4.195 1 89 81 ALA A N 1
ATOM 628 C CA . ALA A 1 81 ? 4.035 3.301 2.971 1 89 81 ALA A CA 1
ATOM 629 C C . ALA A 1 81 ? 4.996 2.16 3.285 1 89 81 ALA A C 1
ATOM 631 O O . ALA A 1 81 ? 4.902 1.08 2.697 1 89 81 ALA A O 1
ATOM 632 N N . GLU A 1 82 ? 5.816 2.412 4.254 1 93.69 82 GLU A N 1
ATOM 633 C CA . GLU A 1 82 ? 6.785 1.399 4.66 1 93.69 82 GLU A CA 1
ATOM 634 C C . GLU A 1 82 ? 6.094 0.177 5.254 1 93.69 82 GLU A C 1
ATOM 636 O O . GLU A 1 82 ? 6.469 -0.96 4.961 1 93.69 82 GLU A O 1
ATOM 641 N N . LYS A 1 83 ? 5.125 0.391 5.98 1 94.06 83 LYS A N 1
ATOM 642 C CA . LYS A 1 83 ? 4.406 -0.707 6.617 1 94.06 83 LYS A CA 1
ATOM 643 C C . LYS A 1 83 ? 3.666 -1.555 5.586 1 94.06 83 LYS A C 1
ATOM 645 O O . LYS A 1 83 ? 3.742 -2.785 5.617 1 94.06 83 LYS A O 1
ATOM 650 N N . VAL A 1 84 ? 3.014 -0.903 4.625 1 94.38 84 VAL A N 1
ATOM 651 C CA . VAL A 1 84 ? 2.281 -1.605 3.574 1 94.38 84 VAL A CA 1
ATOM 652 C C . VAL A 1 84 ? 3.248 -2.439 2.738 1 94.38 84 VAL A C 1
ATOM 654 O O . VAL A 1 84 ? 3.02 -3.633 2.52 1 94.38 84 VAL A O 1
ATOM 657 N N . MET A 1 85 ? 4.324 -1.789 2.357 1 96.81 85 MET A N 1
ATOM 658 C CA . MET A 1 85 ? 5.289 -2.467 1.496 1 96.81 85 MET A CA 1
ATOM 659 C C . MET A 1 85 ? 5.938 -3.641 2.223 1 96.81 85 MET A C 1
ATOM 661 O O . MET A 1 85 ? 6.121 -4.711 1.643 1 96.81 85 MET A O 1
ATOM 665 N N . SER A 1 86 ? 6.246 -3.453 3.49 1 97.19 86 SER A N 1
ATOM 666 C CA . SER A 1 86 ? 6.859 -4.508 4.289 1 97.19 86 SER A CA 1
ATOM 667 C C . SER A 1 86 ? 5.93 -5.711 4.426 1 97.19 86 SER A C 1
ATOM 669 O O . SER A 1 86 ? 6.375 -6.859 4.348 1 97.19 86 SER A O 1
ATOM 671 N N . ASP A 1 87 ? 4.676 -5.453 4.531 1 96.88 87 ASP A N 1
ATOM 672 C CA . ASP A 1 87 ? 3.688 -6.512 4.711 1 96.88 87 ASP A CA 1
ATOM 673 C C . ASP A 1 87 ? 3.471 -7.285 3.412 1 96.88 87 ASP A C 1
ATOM 675 O O . ASP A 1 87 ? 2.922 -8.391 3.426 1 96.88 87 ASP A O 1
ATOM 679 N N . LEU A 1 88 ? 3.98 -6.758 2.26 1 97.69 88 LEU A N 1
ATOM 680 C CA . LEU A 1 88 ? 3.807 -7.406 0.964 1 97.69 88 LEU A CA 1
ATOM 681 C C . LEU A 1 88 ? 4.996 -8.305 0.642 1 97.69 88 LEU A C 1
ATOM 683 O O . LEU A 1 88 ? 4.918 -9.141 -0.259 1 97.69 88 LEU A O 1
ATOM 687 N N . LEU A 1 89 ? 6.031 -8.18 1.429 1 97.88 89 LEU A N 1
ATOM 688 C CA . LEU A 1 89 ? 7.277 -8.859 1.103 1 97.88 89 LEU A CA 1
ATOM 689 C C . LEU A 1 89 ? 7.102 -10.375 1.172 1 97.88 89 LEU A C 1
ATOM 691 O O . LEU A 1 89 ? 7.582 -11.102 0.296 1 97.88 89 LEU A O 1
ATOM 695 N N . PRO A 1 90 ? 6.324 -10.883 2.131 1 97 90 PRO A N 1
ATOM 696 C CA . PRO A 1 90 ? 6.141 -12.336 2.166 1 97 90 PRO A CA 1
ATOM 697 C C . PRO A 1 90 ? 5.488 -12.875 0.896 1 97 90 PRO A C 1
ATOM 699 O O . PRO A 1 90 ? 5.816 -13.977 0.451 1 97 90 PRO A O 1
ATOM 702 N N . THR A 1 91 ? 4.59 -12.133 0.309 1 97.5 91 THR A N 1
ATOM 703 C CA . THR A 1 91 ? 3.963 -12.539 -0.943 1 97.5 91 THR A CA 1
ATOM 704 C C . THR A 1 91 ? 4.992 -12.609 -2.066 1 97.5 91 THR A C 1
ATOM 706 O O . THR A 1 91 ? 5.031 -13.586 -2.816 1 97.5 91 THR A O 1
ATOM 709 N N . LEU A 1 92 ? 5.805 -11.594 -2.145 1 97.44 92 LEU A N 1
ATOM 710 C CA . LEU A 1 92 ? 6.859 -11.57 -3.152 1 97.44 92 LEU A CA 1
ATOM 711 C C . LEU A 1 92 ? 7.832 -12.727 -2.951 1 97.44 92 LEU A C 1
ATOM 713 O O . LEU A 1 92 ? 8.219 -13.391 -3.914 1 97.44 92 LEU A O 1
ATOM 717 N N . ASP A 1 93 ? 8.109 -13 -1.74 1 96.31 93 ASP A N 1
ATOM 718 C CA . ASP A 1 93 ? 9.008 -14.109 -1.419 1 96.31 93 ASP A CA 1
ATOM 719 C C . ASP A 1 93 ? 8.414 -15.445 -1.86 1 96.31 93 ASP A C 1
ATOM 721 O O . ASP A 1 93 ? 9.117 -16.281 -2.43 1 96.31 93 ASP A O 1
ATOM 725 N N . ASN A 1 94 ? 7.18 -15.602 -1.58 1 94.88 94 ASN A N 1
ATOM 726 C CA . ASN A 1 94 ? 6.527 -16.859 -1.939 1 94.88 94 ASN A CA 1
ATOM 727 C C . ASN A 1 94 ? 6.477 -17.047 -3.453 1 94.88 94 ASN A C 1
ATOM 729 O O . ASN A 1 94 ? 6.668 -18.156 -3.947 1 94.88 94 ASN A O 1
ATOM 733 N N . LEU A 1 95 ? 6.223 -15.992 -4.152 1 95.38 95 LEU A N 1
ATOM 734 C CA . LEU A 1 95 ? 6.215 -16.062 -5.609 1 95.38 95 LEU A CA 1
ATOM 735 C C . LEU A 1 95 ? 7.594 -16.422 -6.145 1 95.38 95 LEU A C 1
ATOM 737 O O . LEU A 1 95 ? 7.719 -17.234 -7.059 1 95.38 95 LEU A O 1
ATOM 741 N N . ASP A 1 96 ? 8.625 -15.883 -5.555 1 94.06 96 ASP A N 1
ATOM 742 C CA . ASP A 1 96 ? 9.992 -16.203 -5.945 1 94.06 96 ASP A CA 1
ATOM 743 C C . ASP A 1 96 ? 10.312 -17.672 -5.68 1 94.06 96 ASP A C 1
ATOM 745 O O . ASP A 1 96 ? 10.898 -18.344 -6.523 1 94.06 96 ASP A O 1
ATOM 749 N N . LEU A 1 97 ? 9.859 -18.141 -4.539 1 90.5 97 LEU A N 1
ATOM 750 C CA . LEU A 1 97 ? 10.094 -19.531 -4.164 1 90.5 97 LEU A CA 1
ATOM 751 C C . LEU A 1 97 ? 9.367 -20.484 -5.117 1 90.5 97 LEU A C 1
ATOM 753 O O . LEU A 1 97 ? 9.922 -21.5 -5.523 1 90.5 97 LEU A O 1
ATOM 757 N N . ALA A 1 98 ? 8.211 -20.062 -5.477 1 90.38 98 ALA A N 1
ATOM 758 C CA . ALA A 1 98 ? 7.426 -20.875 -6.402 1 90.38 98 ALA A CA 1
ATOM 759 C C . ALA A 1 98 ? 8.109 -20.984 -7.762 1 90.38 98 ALA A C 1
ATOM 761 O O . ALA A 1 98 ? 8.094 -22.031 -8.398 1 90.38 98 ALA A O 1
ATOM 762 N N . LEU A 1 99 ? 8.695 -19.922 -8.195 1 91.25 99 LEU A N 1
ATOM 763 C CA . LEU A 1 99 ? 9.367 -19.906 -9.492 1 91.25 99 LEU A CA 1
ATOM 764 C C . LEU A 1 99 ? 10.672 -20.688 -9.445 1 91.25 99 LEU A C 1
ATOM 766 O O . LEU A 1 99 ? 11.062 -21.328 -10.43 1 91.25 99 LEU A O 1
ATOM 770 N N . GLN A 1 100 ? 11.281 -20.656 -8.305 1 87.94 100 GLN A N 1
ATOM 771 C CA . GLN A 1 100 ? 12.562 -21.328 -8.148 1 87.94 100 GLN A CA 1
ATOM 772 C C . GLN A 1 100 ? 12.391 -22.828 -8 1 87.94 100 GLN A C 1
ATOM 774 O O . GLN A 1 100 ? 13.172 -23.609 -8.555 1 87.94 100 GLN A O 1
ATOM 779 N N . TYR A 1 101 ? 11.289 -23.25 -7.309 1 82.75 101 TYR A N 1
ATOM 780 C CA . TYR A 1 101 ? 11.172 -24.656 -6.949 1 82.75 101 TYR A CA 1
ATOM 781 C C . TYR A 1 101 ? 9.945 -25.281 -7.605 1 82.75 101 TYR A C 1
ATOM 783 O O . TYR A 1 101 ? 9.656 -26.469 -7.387 1 82.75 101 TYR A O 1
ATOM 791 N N . GLY A 1 102 ? 9.227 -24.453 -8.352 1 79.44 102 GLY A N 1
ATOM 792 C CA . GLY A 1 102 ? 8.055 -25 -9.016 1 79.44 102 GLY A CA 1
ATOM 793 C C . GLY A 1 102 ? 8.375 -26.172 -9.922 1 79.44 102 GLY A C 1
ATOM 794 O O . GLY A 1 102 ? 9.492 -26.297 -10.422 1 79.44 102 GLY A O 1
ATOM 795 N N . SER A 1 103 ? 7.441 -27.109 -10.023 1 73.12 103 SER A N 1
ATOM 796 C CA . SER A 1 103 ? 7.602 -28.344 -10.797 1 73.12 103 SER A CA 1
ATOM 797 C C . SER A 1 103 ? 8.062 -28.047 -12.219 1 73.12 103 SER A C 1
ATOM 799 O O . SER A 1 103 ? 7.621 -27.062 -12.828 1 73.12 103 SER A O 1
ATOM 801 N N . LYS A 1 104 ? 9.008 -28.875 -12.617 1 78.12 104 LYS A N 1
ATOM 802 C CA . LYS A 1 104 ? 9.508 -28.766 -13.984 1 78.12 104 LYS A CA 1
ATOM 803 C C . LYS A 1 104 ? 8.742 -29.672 -14.938 1 78.12 104 LYS A C 1
ATOM 805 O O . LYS A 1 104 ? 9.117 -29.812 -16.094 1 78.12 104 LYS A O 1
ATOM 810 N N . ASP A 1 105 ? 7.668 -30.203 -14.328 1 84 105 ASP A N 1
ATOM 811 C CA . ASP A 1 105 ? 6.797 -31.031 -15.164 1 84 105 ASP A CA 1
ATOM 812 C C . ASP A 1 105 ? 6.109 -30.203 -16.234 1 84 105 ASP A C 1
ATOM 814 O O . ASP A 1 105 ? 5.68 -29.062 -15.977 1 84 105 ASP A O 1
ATOM 818 N N . GLU A 1 106 ? 6.023 -30.734 -17.391 1 86.25 106 GLU A N 1
ATOM 819 C CA . GLU A 1 106 ? 5.422 -30.047 -18.531 1 86.25 106 GLU A CA 1
ATOM 820 C C . GLU A 1 106 ? 3.973 -29.672 -18.234 1 86.25 106 GLU A C 1
ATOM 822 O O . GLU A 1 106 ? 3.496 -28.625 -18.688 1 86.25 106 GLU A O 1
ATOM 827 N N . ALA A 1 107 ? 3.357 -30.484 -17.422 1 85.12 107 ALA A N 1
ATOM 828 C CA . ALA A 1 107 ? 1.961 -30.234 -17.078 1 85.12 107 ALA A CA 1
ATOM 829 C C . ALA A 1 107 ? 1.815 -28.938 -16.281 1 85.12 107 ALA A C 1
ATOM 831 O O . ALA A 1 107 ? 0.738 -28.344 -16.234 1 85.12 107 ALA A O 1
ATOM 832 N N . CYS A 1 108 ? 2.979 -28.484 -15.75 1 87.25 108 CYS A N 1
ATOM 833 C CA . CYS A 1 108 ? 2.93 -27.328 -14.859 1 87.25 108 CYS A CA 1
ATOM 834 C C . CYS A 1 108 ? 3.422 -26.078 -15.57 1 87.25 108 CYS A C 1
ATOM 836 O O . CYS A 1 108 ? 3.527 -25 -14.961 1 87.25 108 CYS A O 1
ATOM 838 N N . ARG A 1 109 ? 3.652 -26.234 -16.797 1 88.25 109 ARG A N 1
ATOM 839 C CA . ARG A 1 109 ? 4.273 -25.141 -17.547 1 88.25 109 ARG A CA 1
ATOM 840 C C . ARG A 1 109 ? 3.377 -23.906 -17.562 1 88.25 109 ARG A C 1
ATOM 842 O O . ARG A 1 109 ? 3.844 -22.781 -17.312 1 88.25 109 ARG A O 1
ATOM 849 N N . ASP A 1 110 ? 2.115 -24.078 -17.797 1 87.31 110 ASP A N 1
ATOM 850 C CA . ASP A 1 110 ? 1.185 -22.953 -17.859 1 87.31 110 ASP A CA 1
ATOM 851 C C . ASP A 1 110 ? 1.023 -22.281 -16.5 1 87.31 110 ASP A C 1
ATOM 853 O O . ASP A 1 110 ? 0.932 -21.062 -16.406 1 87.31 110 ASP A O 1
ATOM 857 N N . MET A 1 111 ? 1.059 -23.078 -15.516 1 88.31 111 MET A N 1
ATOM 858 C CA . MET A 1 111 ? 0.937 -22.531 -14.164 1 88.31 111 MET A CA 1
ATOM 859 C C . MET A 1 111 ? 2.186 -21.75 -13.781 1 88.31 111 MET A C 1
ATOM 861 O O . MET A 1 111 ? 2.09 -20.703 -13.148 1 88.31 111 MET A O 1
ATOM 865 N N . LEU A 1 112 ? 3.275 -22.281 -14.188 1 90.19 112 LEU A N 1
ATOM 866 C CA . LEU A 1 112 ? 4.531 -21.594 -13.922 1 90.19 112 LEU A CA 1
ATOM 867 C C . LEU A 1 112 ? 4.559 -20.234 -14.609 1 90.19 112 LEU A C 1
ATOM 869 O O . LEU A 1 112 ? 5.012 -19.25 -14.023 1 90.19 112 LEU A O 1
ATOM 873 N N . GLN A 1 113 ? 4.059 -20.188 -15.734 1 90.81 113 GLN A N 1
ATOM 874 C CA . GLN A 1 113 ? 3.971 -18.938 -16.469 1 90.81 113 GLN A CA 1
ATOM 875 C C . GLN A 1 113 ? 3.014 -17.969 -15.789 1 90.81 113 GLN A C 1
ATOM 877 O O . GLN A 1 113 ? 3.27 -16.766 -15.742 1 90.81 113 GLN A O 1
ATOM 882 N N . GLY A 1 114 ? 1.911 -18.5 -15.258 1 89.94 114 GLY A N 1
ATOM 883 C CA . GLY A 1 114 ? 0.974 -17.688 -14.508 1 89.94 114 GLY A CA 1
ATOM 884 C C . GLY A 1 114 ? 1.584 -17.062 -13.266 1 89.94 114 GLY A C 1
ATOM 885 O O . GLY A 1 114 ? 1.33 -15.898 -12.953 1 89.94 114 GLY A O 1
ATOM 886 N N . VAL A 1 115 ? 2.383 -17.906 -12.617 1 92.44 115 VAL A N 1
ATOM 887 C CA . VAL A 1 115 ? 3.057 -17.422 -11.422 1 92.44 115 VAL A CA 1
ATOM 888 C C . VAL A 1 115 ? 4.055 -16.328 -11.789 1 92.44 115 VAL A C 1
ATOM 890 O O . VAL A 1 115 ? 4.133 -15.297 -11.117 1 92.44 115 VAL A O 1
ATOM 893 N N . ALA A 1 116 ? 4.738 -16.5 -12.859 1 94.19 116 ALA A N 1
ATOM 894 C CA . ALA A 1 116 ? 5.707 -15.516 -13.32 1 94.19 116 ALA A CA 1
ATOM 895 C C . ALA A 1 116 ? 5.02 -14.203 -13.688 1 94.19 116 ALA A C 1
ATOM 897 O O . ALA A 1 116 ? 5.52 -13.125 -13.367 1 94.19 116 ALA A O 1
ATOM 898 N N . MET A 1 117 ? 3.914 -14.289 -14.281 1 93.75 117 MET A N 1
ATOM 899 C CA . MET A 1 117 ? 3.146 -13.102 -14.656 1 93.75 117 MET A CA 1
ATOM 900 C C . MET A 1 117 ? 2.646 -12.359 -13.422 1 93.75 117 MET A C 1
ATOM 902 O O . MET A 1 117 ? 2.688 -11.133 -13.367 1 93.75 117 MET A O 1
ATOM 906 N N . THR A 1 118 ? 2.16 -13.141 -12.477 1 95.94 118 THR A N 1
ATOM 907 C CA . THR A 1 118 ? 1.683 -12.555 -11.234 1 95.94 118 THR A CA 1
ATOM 908 C C . THR A 1 118 ? 2.807 -11.812 -10.516 1 95.94 118 THR A C 1
ATOM 910 O O . THR A 1 118 ? 2.609 -10.695 -10.031 1 95.94 118 THR A O 1
ATOM 913 N N . ARG A 1 119 ? 3.922 -12.406 -10.469 1 96.38 119 ARG A N 1
ATOM 914 C CA . ARG A 1 119 ? 5.086 -11.781 -9.844 1 96.38 119 ARG A CA 1
ATOM 915 C C . ARG A 1 119 ? 5.453 -10.484 -10.555 1 96.38 119 ARG A C 1
ATOM 917 O O . ARG A 1 119 ? 5.715 -9.469 -9.906 1 96.38 119 ARG A O 1
ATOM 924 N N . LYS A 1 120 ? 5.457 -10.516 -11.828 1 96.81 120 LYS A N 1
ATOM 925 C CA . LYS A 1 120 ? 5.77 -9.336 -12.617 1 96.81 120 LYS A CA 1
ATOM 926 C C . LYS A 1 120 ? 4.777 -8.211 -12.344 1 96.81 120 LYS A C 1
ATOM 928 O O . LYS A 1 120 ? 5.172 -7.062 -12.125 1 96.81 120 LYS A O 1
ATOM 933 N N . LEU A 1 121 ? 3.504 -8.57 -12.312 1 96.44 121 LEU A N 1
ATOM 934 C CA . LEU A 1 121 ? 2.449 -7.598 -12.055 1 96.44 121 LEU A CA 1
ATOM 935 C C . LEU A 1 121 ? 2.617 -6.977 -10.672 1 96.44 121 LEU A C 1
ATOM 937 O O . LEU A 1 121 ? 2.494 -5.758 -10.508 1 96.44 121 LEU A O 1
ATOM 941 N N . LEU A 1 122 ? 2.9 -7.832 -9.703 1 97.88 122 LEU A N 1
ATOM 942 C CA . LEU A 1 122 ? 3.066 -7.344 -8.344 1 97.88 122 LEU A CA 1
ATOM 943 C C . LEU A 1 122 ? 4.289 -6.441 -8.234 1 97.88 122 LEU A C 1
ATOM 945 O O . LEU A 1 122 ? 4.223 -5.371 -7.625 1 97.88 122 LEU A O 1
ATOM 949 N N . LEU A 1 123 ? 5.355 -6.844 -8.867 1 97.81 123 LEU A N 1
ATOM 950 C CA . LEU A 1 123 ? 6.578 -6.047 -8.836 1 97.81 123 LEU A CA 1
ATOM 951 C C . LEU A 1 123 ? 6.355 -4.684 -9.484 1 97.81 123 LEU A C 1
ATOM 953 O O . LEU A 1 123 ? 6.824 -3.664 -8.977 1 97.81 123 LEU A O 1
ATOM 957 N N . GLU A 1 124 ? 5.641 -4.699 -10.562 1 97.5 124 GLU A N 1
ATOM 958 C CA . GLU A 1 124 ? 5.34 -3.441 -11.242 1 97.5 124 GLU A CA 1
ATOM 959 C C . GLU A 1 124 ? 4.457 -2.545 -10.375 1 97.5 124 GLU A C 1
ATOM 961 O O . GLU A 1 124 ? 4.676 -1.333 -10.305 1 97.5 124 GLU A O 1
ATOM 966 N N . ALA A 1 125 ? 3.502 -3.141 -9.742 1 97.31 125 ALA A N 1
ATOM 967 C CA . ALA A 1 125 ? 2.592 -2.383 -8.883 1 97.31 125 ALA A CA 1
ATOM 968 C C . ALA A 1 125 ? 3.342 -1.73 -7.727 1 97.31 125 ALA A C 1
ATOM 970 O O . ALA A 1 125 ? 3.186 -0.534 -7.473 1 97.31 125 ALA A O 1
ATOM 971 N N . VAL A 1 126 ? 4.191 -2.457 -7.082 1 97.56 126 VAL A N 1
ATOM 972 C CA . VAL A 1 126 ? 4.875 -1.929 -5.906 1 97.56 126 VAL A CA 1
ATOM 973 C C . VAL A 1 126 ? 5.969 -0.957 -6.34 1 97.56 126 VAL A C 1
ATOM 975 O O . VAL A 1 126 ? 6.297 -0.018 -5.609 1 97.56 126 VAL A O 1
ATOM 978 N N . ALA A 1 127 ? 6.492 -1.137 -7.543 1 97.38 127 ALA A N 1
ATOM 979 C CA . ALA A 1 127 ? 7.5 -0.219 -8.07 1 97.38 127 ALA A CA 1
ATOM 980 C C . ALA A 1 127 ? 6.914 1.172 -8.289 1 97.38 127 ALA A C 1
ATOM 982 O O . ALA A 1 127 ? 7.594 2.18 -8.086 1 97.38 127 ALA A O 1
ATOM 983 N N . ARG A 1 128 ? 5.688 1.228 -8.672 1 95.69 128 ARG A N 1
ATOM 984 C CA . ARG A 1 128 ? 4.996 2.498 -8.859 1 95.69 128 ARG A CA 1
ATOM 985 C C . ARG A 1 128 ? 4.91 3.275 -7.555 1 95.69 128 ARG A C 1
ATOM 987 O O . ARG A 1 128 ? 4.719 4.492 -7.559 1 95.69 128 ARG A O 1
ATOM 994 N N . HIS A 1 129 ? 5.094 2.559 -6.496 1 94.88 129 HIS A N 1
ATOM 995 C CA . HIS A 1 129 ? 5 3.193 -5.184 1 94.88 129 HIS A CA 1
ATOM 996 C C . HIS A 1 129 ? 6.355 3.217 -4.488 1 94.88 129 HIS A C 1
ATOM 998 O O . HIS A 1 129 ? 6.426 3.359 -3.264 1 94.88 129 HIS A O 1
ATOM 1004 N N . GLY A 1 130 ? 7.359 2.945 -5.238 1 95.56 130 GLY A N 1
ATOM 1005 C CA . GLY A 1 130 ? 8.711 3.248 -4.785 1 95.56 130 GLY A CA 1
ATOM 1006 C C . GLY A 1 130 ? 9.453 2.029 -4.277 1 95.56 130 GLY A C 1
ATOM 1007 O O . GLY A 1 130 ? 10.602 2.137 -3.84 1 95.56 130 GLY A O 1
ATOM 1008 N N . LEU A 1 131 ? 8.812 0.846 -4.293 1 97.56 131 LEU A N 1
ATOM 1009 C CA . LEU A 1 131 ? 9.492 -0.36 -3.836 1 97.56 131 LEU A CA 1
ATOM 1010 C C . LEU A 1 131 ? 10.289 -0.995 -4.973 1 97.56 131 LEU A C 1
ATOM 1012 O O . LEU A 1 131 ? 9.734 -1.307 -6.027 1 97.56 131 LEU A O 1
ATOM 1016 N N . THR A 1 132 ? 11.555 -1.208 -4.719 1 97.38 132 THR A N 1
ATOM 1017 C CA . THR A 1 132 ? 12.414 -1.795 -5.746 1 97.38 132 THR A CA 1
ATOM 1018 C C . THR A 1 132 ? 13.258 -2.924 -5.16 1 97.38 132 THR A C 1
ATOM 1020 O O . THR A 1 132 ? 13.758 -2.816 -4.035 1 97.38 132 THR A O 1
ATOM 1023 N N . ALA A 1 133 ? 13.406 -3.953 -5.949 1 97.25 133 ALA A N 1
ATOM 1024 C CA . ALA A 1 133 ? 14.188 -5.105 -5.504 1 97.25 133 ALA A CA 1
ATOM 1025 C C . ALA A 1 133 ? 15.688 -4.801 -5.543 1 97.25 133 ALA A C 1
ATOM 1027 O O . ALA A 1 133 ? 16.141 -4.035 -6.391 1 97.25 133 ALA A O 1
ATOM 1028 N N . VAL A 1 134 ? 16.359 -5.406 -4.527 1 96.69 134 VAL A N 1
ATOM 1029 C CA . VAL A 1 134 ? 17.828 -5.301 -4.516 1 96.69 134 VAL A CA 1
ATOM 1030 C C . VAL A 1 134 ? 18.438 -6.688 -4.375 1 96.69 134 VAL A C 1
ATOM 1032 O O . VAL A 1 134 ? 17.812 -7.605 -3.842 1 96.69 134 VAL A O 1
ATOM 1035 N N . GLY A 1 135 ? 19.641 -6.82 -4.922 1 94.44 135 GLY A N 1
ATOM 1036 C CA . GLY A 1 135 ? 20.359 -8.086 -4.895 1 94.44 135 GLY A CA 1
ATOM 1037 C C . GLY A 1 135 ? 20.297 -8.828 -6.215 1 94.44 135 GLY A C 1
ATOM 1038 O O . GLY A 1 135 ? 19.219 -9.164 -6.699 1 94.44 135 GLY A O 1
ATOM 1039 N N . THR A 1 136 ? 21.344 -8.992 -6.855 1 94.62 136 THR A N 1
ATOM 1040 C CA . THR A 1 136 ? 21.5 -9.727 -8.102 1 94.62 136 THR A CA 1
ATOM 1041 C C . THR A 1 136 ? 22.75 -10.586 -8.086 1 94.62 136 THR A C 1
ATOM 1043 O O . THR A 1 136 ? 23.797 -10.141 -7.602 1 94.62 136 THR A O 1
ATOM 1046 N N . ALA A 1 137 ? 22.562 -11.75 -8.594 1 94.19 137 ALA A N 1
ATOM 1047 C CA . ALA A 1 137 ? 23.734 -12.602 -8.68 1 94.19 137 ALA A CA 1
ATOM 1048 C C . ALA A 1 137 ? 24.797 -11.984 -9.586 1 94.19 137 ALA A C 1
ATOM 1050 O O . ALA A 1 137 ? 24.469 -11.414 -10.633 1 94.19 137 ALA A O 1
ATOM 1051 N N . GLY A 1 138 ? 26.047 -12.047 -9.141 1 94.69 138 GLY A N 1
ATOM 1052 C CA . GLY A 1 138 ? 27.141 -11.539 -9.953 1 94.69 138 GLY A CA 1
ATOM 1053 C C . GLY A 1 138 ? 27.594 -10.156 -9.523 1 94.69 138 GLY A C 1
ATOM 1054 O O . GLY A 1 138 ? 28.703 -9.734 -9.859 1 94.69 138 GLY A O 1
ATOM 1055 N N . GLU A 1 139 ? 26.781 -9.5 -8.812 1 95.5 139 GLU A N 1
ATOM 1056 C CA . GLU A 1 139 ? 27.188 -8.164 -8.375 1 95.5 139 GLU A CA 1
ATOM 1057 C C . GLU A 1 139 ? 28.094 -8.234 -7.156 1 95.5 139 GLU A C 1
ATOM 1059 O O . GLU A 1 139 ? 28.141 -9.25 -6.465 1 95.5 139 GLU A O 1
ATOM 1064 N N . ALA A 1 140 ? 28.812 -7.113 -6.926 1 96.19 140 ALA A N 1
ATOM 1065 C CA . ALA A 1 140 ? 29.703 -7.055 -5.777 1 96.19 140 ALA A CA 1
ATOM 1066 C C . ALA A 1 140 ? 28.922 -7.035 -4.469 1 96.19 140 ALA A C 1
ATOM 1068 O O . ALA A 1 140 ? 27.906 -6.344 -4.355 1 96.19 140 ALA A O 1
ATOM 1069 N N . PHE A 1 141 ? 29.469 -7.828 -3.553 1 96.88 141 PHE A N 1
ATOM 1070 C CA . PHE A 1 141 ? 28.859 -7.848 -2.232 1 96.88 141 PHE A CA 1
ATOM 1071 C C . PHE A 1 141 ? 29.047 -6.512 -1.526 1 96.88 141 PHE A C 1
ATOM 1073 O O . PHE A 1 141 ? 30.109 -5.906 -1.6 1 96.88 141 PHE A O 1
ATOM 1080 N N . THR A 1 142 ? 28.016 -6 -0.933 1 96.88 142 THR A N 1
ATOM 1081 C CA . THR A 1 142 ? 28.078 -4.828 -0.063 1 96.88 142 THR A CA 1
ATOM 1082 C C . THR A 1 142 ? 27.156 -4.996 1.14 1 96.88 142 THR A C 1
ATOM 1084 O O . THR A 1 142 ? 25.969 -5.32 0.983 1 96.88 142 THR A O 1
ATOM 1087 N N . PRO A 1 143 ? 27.625 -4.816 2.301 1 95.5 143 PRO A N 1
ATOM 1088 C CA . PRO A 1 143 ? 26.797 -4.957 3.502 1 95.5 143 PRO A CA 1
ATOM 1089 C C . PRO A 1 143 ? 25.656 -3.955 3.547 1 95.5 143 PRO A C 1
ATOM 1091 O O . PRO A 1 143 ? 24.734 -4.105 4.348 1 95.5 143 PRO A O 1
ATOM 1094 N N . GLU A 1 144 ? 25.703 -2.951 2.723 1 95.88 144 GLU A N 1
ATOM 1095 C CA . GLU A 1 144 ? 24.656 -1.94 2.676 1 95.88 144 GLU A CA 1
ATOM 1096 C C . GLU A 1 144 ? 23.359 -2.51 2.082 1 95.88 144 GLU A C 1
ATOM 1098 O O . GLU A 1 144 ? 22.266 -2.064 2.422 1 95.88 144 GLU A O 1
ATOM 1103 N N . LEU A 1 145 ? 23.484 -3.473 1.235 1 97.25 145 LEU A N 1
ATOM 1104 C CA . LEU A 1 145 ? 22.328 -3.982 0.504 1 97.25 145 LEU A CA 1
ATOM 1105 C C . LEU A 1 145 ? 22.172 -5.48 0.727 1 97.25 145 LEU A C 1
ATOM 1107 O O . LEU A 1 145 ? 21.109 -6.043 0.426 1 97.25 145 LEU A O 1
ATOM 1111 N N . HIS A 1 146 ? 23.25 -6.055 1.298 1 98 146 HIS A N 1
ATOM 1112 C CA . HIS A 1 146 ? 23.266 -7.512 1.331 1 98 146 HIS A CA 1
ATOM 1113 C C . HIS A 1 146 ? 23.531 -8.031 2.74 1 98 146 HIS A C 1
ATOM 1115 O O . HIS A 1 146 ? 24.203 -7.367 3.529 1 98 146 HIS A O 1
ATOM 1121 N N . GLU A 1 147 ? 22.953 -9.133 3.035 1 97.94 147 GLU A N 1
ATOM 1122 C CA . GLU A 1 147 ? 23.266 -9.953 4.203 1 97.94 147 GLU A CA 1
ATOM 1123 C C . GLU A 1 147 ? 23.859 -11.289 3.789 1 97.94 147 GLU A C 1
ATOM 1125 O O . GLU A 1 147 ? 23.188 -12.117 3.168 1 97.94 147 GLU A O 1
ATOM 1130 N N . ALA A 1 148 ? 25.062 -11.555 4.121 1 97 148 ALA A N 1
ATOM 1131 C CA . ALA A 1 148 ? 25.734 -12.797 3.756 1 97 148 ALA A CA 1
ATOM 1132 C C . ALA A 1 148 ? 25.312 -13.938 4.68 1 97 148 ALA A C 1
ATOM 1134 O O . ALA A 1 148 ? 25.438 -13.828 5.902 1 97 148 ALA A O 1
ATOM 1135 N N . VAL A 1 149 ? 24.844 -14.992 4.102 1 96.62 149 VAL A N 1
ATOM 1136 C CA . VAL A 1 149 ? 24.375 -16.094 4.949 1 96.62 149 VAL A CA 1
ATOM 1137 C C . VAL A 1 149 ? 25.219 -17.328 4.695 1 96.62 149 VAL A C 1
ATOM 1139 O O . VAL A 1 149 ? 24.984 -18.375 5.301 1 96.62 149 VAL A O 1
ATOM 1142 N N . GLY A 1 150 ? 26.125 -17.297 3.744 1 94.62 150 GLY A N 1
ATOM 1143 C CA . GLY A 1 150 ? 27.016 -18.422 3.475 1 94.62 150 GLY A CA 1
ATOM 1144 C C . GLY A 1 150 ? 27.953 -18.172 2.309 1 94.62 150 GLY A C 1
ATOM 1145 O O . GLY A 1 150 ? 28 -17.062 1.765 1 94.62 150 GLY A O 1
ATOM 1146 N N . PHE A 1 151 ? 28.75 -19.188 2.094 1 94.25 151 PHE A N 1
ATOM 1147 C CA . PHE A 1 151 ? 29.703 -19.125 0.991 1 94.25 151 PHE A CA 1
ATOM 1148 C C . PHE A 1 151 ? 29.406 -20.203 -0.05 1 94.25 151 PHE A C 1
ATOM 1150 O O . PHE A 1 151 ? 28.875 -21.266 0.282 1 94.25 151 PHE A O 1
ATOM 1157 N N . ASP A 1 152 ? 29.609 -19.719 -1.289 1 91.56 152 ASP A N 1
ATOM 1158 C CA . ASP A 1 152 ? 29.484 -20.656 -2.396 1 91.56 152 ASP A CA 1
ATOM 1159 C C . ASP A 1 152 ? 30.797 -20.781 -3.168 1 91.56 152 ASP A C 1
ATOM 1161 O O . ASP A 1 152 ? 31.219 -19.828 -3.826 1 91.56 152 ASP A O 1
ATOM 1165 N N . ALA A 1 153 ? 31.406 -22.016 -3.098 1 85.38 153 ALA A N 1
ATOM 1166 C CA . ALA A 1 153 ? 32.719 -22.219 -3.682 1 85.38 153 ALA A CA 1
ATOM 1167 C C . ALA A 1 153 ? 32.625 -22.484 -5.18 1 85.38 153 ALA A C 1
ATOM 1169 O O . ALA A 1 153 ? 33.594 -22.266 -5.922 1 85.38 153 ALA A O 1
ATOM 1170 N N . GLU A 1 154 ? 31.547 -22.875 -5.594 1 82.75 154 GLU A N 1
ATOM 1171 C CA . GLU A 1 154 ? 31.422 -23.391 -6.953 1 82.75 154 GLU A CA 1
ATOM 1172 C C . GLU A 1 154 ? 30.781 -22.375 -7.883 1 82.75 154 GLU A C 1
ATOM 1174 O O . GLU A 1 154 ? 30.656 -22.609 -9.086 1 82.75 154 GLU A O 1
ATOM 1179 N N . ALA A 1 155 ? 30.547 -21.188 -7.426 1 81.12 155 ALA A N 1
ATOM 1180 C CA . ALA A 1 155 ? 29.844 -20.219 -8.258 1 81.12 155 ALA A CA 1
ATOM 1181 C C . ALA A 1 155 ? 30.766 -19.609 -9.312 1 81.12 155 ALA A C 1
ATOM 1183 O O . ALA A 1 155 ? 31.953 -19.375 -9.039 1 81.12 155 ALA A O 1
ATOM 1184 N N . ASP A 1 156 ? 30.25 -19.453 -10.5 1 89.19 156 ASP A N 1
ATOM 1185 C CA . ASP A 1 156 ? 31.016 -18.875 -11.602 1 89.19 156 ASP A CA 1
ATOM 1186 C C . ASP A 1 156 ? 30.938 -17.359 -11.586 1 89.19 156 ASP A C 1
ATOM 1188 O O . ASP A 1 156 ? 30.453 -16.734 -12.531 1 89.19 156 ASP A O 1
ATOM 1192 N N . VAL A 1 157 ? 31.312 -16.781 -10.477 1 90.19 157 VAL A N 1
ATOM 1193 C CA . VAL A 1 157 ? 31.359 -15.336 -10.328 1 90.19 157 VAL A CA 1
ATOM 1194 C C . VAL A 1 157 ? 32.688 -14.938 -9.656 1 90.19 157 VAL A C 1
ATOM 1196 O O . VAL A 1 157 ? 33.438 -15.789 -9.195 1 90.19 157 VAL A O 1
ATOM 1199 N N . GLU A 1 158 ? 33.031 -13.703 -9.672 1 91 158 GLU A N 1
ATOM 1200 C CA . GLU A 1 158 ? 34.281 -13.203 -9.07 1 91 158 GLU A CA 1
ATOM 1201 C C . GLU A 1 158 ? 34.25 -13.383 -7.555 1 91 158 GLU A C 1
ATOM 1203 O O . GLU A 1 158 ? 33.188 -13.336 -6.93 1 91 158 GLU A O 1
ATOM 1208 N N . ALA A 1 159 ? 35.438 -13.617 -7.035 1 91.5 159 ALA A N 1
ATOM 1209 C CA . ALA A 1 159 ? 35.562 -13.68 -5.582 1 91.5 159 ALA A CA 1
ATOM 1210 C C . ALA A 1 159 ? 35 -12.414 -4.926 1 91.5 159 ALA A C 1
ATOM 1212 O O . ALA A 1 159 ? 35.25 -11.305 -5.395 1 91.5 159 ALA A O 1
ATOM 1213 N N . GLY A 1 160 ? 34.156 -12.625 -3.945 1 93.44 160 GLY A N 1
ATOM 1214 C CA . GLY A 1 160 ? 33.594 -11.484 -3.242 1 93.44 160 GLY A CA 1
ATOM 1215 C C . GLY A 1 160 ? 32.25 -11.031 -3.809 1 93.44 160 GLY A C 1
ATOM 1216 O O . GLY A 1 160 ? 31.594 -10.164 -3.229 1 93.44 160 GLY A O 1
ATOM 1217 N N . ALA A 1 161 ? 31.875 -11.641 -4.887 1 96.19 161 ALA A N 1
ATOM 1218 C CA . ALA A 1 161 ? 30.609 -11.273 -5.52 1 96.19 161 ALA A CA 1
ATOM 1219 C C . ALA A 1 161 ? 29.469 -12.148 -5.008 1 96.19 161 ALA A C 1
ATOM 1221 O O . ALA A 1 161 ? 29.703 -13.203 -4.406 1 96.19 161 ALA A O 1
ATOM 1222 N N . VAL A 1 162 ? 28.297 -11.703 -5.18 1 96.88 162 VAL A N 1
ATOM 1223 C CA . VAL A 1 162 ? 27.109 -12.469 -4.824 1 96.88 162 VAL A CA 1
ATOM 1224 C C . VAL A 1 162 ? 27 -13.703 -5.715 1 96.88 162 VAL A C 1
ATOM 1226 O O . VAL A 1 162 ? 26.891 -13.578 -6.938 1 96.88 162 VAL A O 1
ATOM 1229 N N . ALA A 1 163 ? 27.062 -14.836 -5.094 1 96.38 163 ALA A N 1
ATOM 1230 C CA . ALA A 1 163 ? 26.953 -16.078 -5.848 1 96.38 163 ALA A CA 1
ATOM 1231 C C . ALA A 1 163 ? 25.5 -16.422 -6.145 1 96.38 163 ALA A C 1
ATOM 1233 O O . ALA A 1 163 ? 25.141 -16.734 -7.285 1 96.38 163 ALA A O 1
ATOM 1234 N N . ARG A 1 164 ? 24.703 -16.359 -5.074 1 95.06 164 ARG A N 1
ATOM 1235 C CA . ARG A 1 164 ? 23.281 -16.656 -5.184 1 95.06 164 ARG A CA 1
ATOM 1236 C C . ARG A 1 164 ? 22.453 -15.758 -4.262 1 95.06 164 ARG A C 1
ATOM 1238 O O . ARG A 1 164 ? 22.922 -15.375 -3.186 1 95.06 164 ARG A O 1
ATOM 1245 N N . VAL A 1 165 ? 21.328 -15.469 -4.812 1 96 165 VAL A N 1
ATOM 1246 C CA . VAL A 1 165 ? 20.375 -14.734 -3.984 1 96 165 VAL A CA 1
ATOM 1247 C C . VAL A 1 165 ? 19.359 -15.695 -3.387 1 96 165 VAL A C 1
ATOM 1249 O O . VAL A 1 165 ? 18.578 -16.328 -4.117 1 96 165 VAL A O 1
ATOM 1252 N N . LEU A 1 166 ? 19.281 -15.844 -2.068 1 95.56 166 LEU A N 1
ATOM 1253 C CA . LEU A 1 166 ? 18.359 -16.734 -1.396 1 95.56 166 LEU A CA 1
ATOM 1254 C C . LEU A 1 166 ? 17.016 -16.047 -1.13 1 95.56 166 LEU A C 1
ATOM 1256 O O . LEU A 1 166 ? 15.969 -16.688 -1.126 1 95.56 166 LEU A O 1
ATOM 1260 N N . GLN A 1 167 ? 17.125 -14.789 -0.867 1 97.06 167 GLN A N 1
ATOM 1261 C CA . GLN A 1 167 ? 15.969 -13.938 -0.638 1 97.06 167 GLN A CA 1
ATOM 1262 C C . GLN A 1 167 ? 16.234 -12.516 -1.125 1 97.06 167 GLN A C 1
ATOM 1264 O O . GLN A 1 167 ? 17.219 -11.891 -0.733 1 97.06 167 GLN A O 1
ATOM 1269 N N . SER A 1 168 ? 15.367 -12.039 -1.973 1 97.56 168 SER A N 1
ATOM 1270 C CA . SER A 1 168 ? 15.547 -10.703 -2.521 1 97.56 168 SER A CA 1
A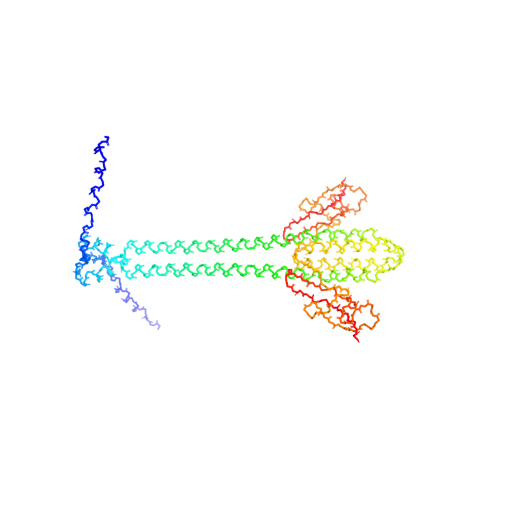TOM 1271 C C . SER A 1 168 ? 15.438 -9.641 -1.434 1 97.56 168 SER A C 1
ATOM 1273 O O . SER A 1 168 ? 14.656 -9.789 -0.493 1 97.56 168 SER A O 1
ATOM 1275 N N . GLY A 1 169 ? 16.25 -8.586 -1.528 1 98.31 169 GLY A N 1
ATOM 1276 C CA . GLY A 1 169 ? 16.078 -7.379 -0.737 1 98.31 169 GLY A CA 1
ATOM 1277 C C . GLY A 1 169 ? 15.219 -6.336 -1.424 1 98.31 169 GLY A C 1
ATOM 1278 O O . GLY A 1 169 ? 14.859 -6.484 -2.596 1 98.31 169 GLY A O 1
ATOM 1279 N N . TYR A 1 170 ? 14.852 -5.316 -0.552 1 98.56 170 TYR A N 1
ATOM 1280 C CA . TYR A 1 170 ? 13.992 -4.281 -1.115 1 98.56 170 TYR A CA 1
ATOM 1281 C C . TYR A 1 170 ? 14.328 -2.916 -0.522 1 98.56 170 TYR A C 1
ATOM 1283 O O . TYR A 1 170 ? 14.68 -2.814 0.653 1 98.56 170 TYR A O 1
ATOM 1291 N N . LYS A 1 171 ? 14.188 -1.97 -1.386 1 97.44 171 LYS A N 1
ATOM 1292 C CA . LYS A 1 171 ? 14.289 -0.574 -0.969 1 97.44 171 LYS A CA 1
ATOM 1293 C C . LYS A 1 171 ? 12.992 0.182 -1.261 1 97.44 171 LYS A C 1
ATOM 1295 O O . LYS A 1 171 ? 12.328 -0.078 -2.266 1 97.44 171 LYS A O 1
ATOM 1300 N N . LEU A 1 172 ? 12.664 1.042 -0.364 1 96.56 172 LEU A N 1
ATOM 1301 C CA . LEU A 1 172 ? 11.594 2.002 -0.58 1 96.56 172 LEU A CA 1
ATOM 1302 C C . LEU A 1 172 ? 12.148 3.404 -0.796 1 96.56 172 LEU A C 1
ATOM 1304 O O . LEU A 1 172 ? 12.523 4.082 0.163 1 96.56 172 LEU A O 1
ATOM 1308 N N . GLY A 1 173 ? 12.156 3.789 -2.076 1 92.88 173 GLY A N 1
ATOM 1309 C CA . GLY A 1 173 ? 12.945 4.977 -2.373 1 92.88 173 GLY A CA 1
ATOM 1310 C C . GLY A 1 173 ? 14.422 4.809 -2.057 1 92.88 173 GLY A C 1
ATOM 1311 O O . GLY A 1 173 ? 15.07 3.896 -2.572 1 92.88 173 GLY A O 1
ATOM 1312 N N . GLU A 1 174 ? 14.875 5.598 -1.188 1 92.31 174 GLU A N 1
ATOM 1313 C CA . GLU A 1 174 ? 16.281 5.535 -0.828 1 92.31 174 GLU A CA 1
ATOM 1314 C C . GLU A 1 174 ? 16.5 4.727 0.449 1 92.31 174 GLU A C 1
ATOM 1316 O O . GLU A 1 174 ? 17.625 4.441 0.831 1 92.31 174 GLU A O 1
ATOM 1321 N N . ARG A 1 175 ? 15.484 4.281 1.016 1 93.69 175 ARG A N 1
ATOM 1322 C CA . ARG A 1 175 ? 15.562 3.578 2.291 1 93.69 175 ARG A CA 1
ATOM 1323 C C . ARG A 1 175 ? 15.523 2.068 2.086 1 93.69 175 ARG A C 1
ATOM 1325 O O . ARG A 1 175 ? 14.641 1.554 1.39 1 93.69 175 ARG A O 1
ATOM 1332 N N . LEU A 1 176 ? 16.5 1.428 2.729 1 96.81 176 LEU A N 1
ATOM 1333 C CA . LEU A 1 176 ? 16.516 -0.03 2.67 1 96.81 176 LEU A CA 1
ATOM 1334 C C . LEU A 1 176 ? 15.469 -0.628 3.602 1 96.81 176 LEU A C 1
ATOM 1336 O O . LEU A 1 176 ? 15.469 -0.353 4.805 1 96.81 176 LEU A O 1
ATOM 1340 N N . LEU A 1 177 ? 14.562 -1.371 3.082 1 96.94 177 LEU A N 1
ATOM 1341 C CA . LEU A 1 177 ? 13.539 -2.035 3.881 1 96.94 177 LEU A CA 1
ATOM 1342 C C . LEU A 1 177 ? 14.047 -3.369 4.414 1 96.94 177 LEU A C 1
ATOM 1344 O O . LEU A 1 177 ? 13.766 -3.73 5.562 1 96.94 177 LEU A O 1
ATOM 1348 N N . ARG A 1 178 ? 14.742 -4.109 3.586 1 97.38 178 ARG A N 1
ATOM 1349 C CA . ARG A 1 178 ? 15.312 -5.41 3.92 1 97.38 178 ARG A CA 1
ATOM 1350 C C . ARG A 1 178 ? 16.5 -5.73 3.025 1 97.38 178 ARG A C 1
ATOM 1352 O O . ARG A 1 178 ? 16.422 -5.598 1.803 1 97.38 178 ARG A O 1
ATOM 1359 N N . PRO A 1 179 ? 17.609 -6.098 3.619 1 98.19 179 PRO A N 1
ATOM 1360 C CA . PRO A 1 179 ? 18.734 -6.504 2.768 1 98.19 179 PRO A CA 1
ATOM 1361 C C . PRO A 1 179 ? 18.484 -7.836 2.061 1 98.19 179 PRO A C 1
ATOM 1363 O O . PRO A 1 179 ? 17.656 -8.633 2.514 1 98.19 179 PRO A O 1
ATOM 1366 N N . ALA A 1 180 ? 19.141 -8.008 0.91 1 98.44 180 ALA A N 1
ATOM 1367 C CA . ALA A 1 180 ? 19.094 -9.305 0.231 1 98.44 180 ALA A CA 1
ATOM 1368 C C . ALA A 1 180 ? 19.922 -10.344 0.974 1 98.44 180 ALA A C 1
ATOM 1370 O O . ALA A 1 180 ? 21.047 -10.07 1.393 1 98.44 180 ALA A O 1
ATOM 1371 N N . LYS A 1 181 ? 19.312 -11.461 1.236 1 98.25 181 LYS A N 1
ATOM 1372 C CA . LYS A 1 181 ? 20.094 -12.586 1.763 1 98.25 181 LYS A CA 1
ATOM 1373 C C . LYS A 1 181 ? 20.812 -13.328 0.643 1 98.25 181 LYS A C 1
ATOM 1375 O O . LYS A 1 181 ? 20.172 -13.859 -0.268 1 98.25 181 LYS A O 1
ATOM 1380 N N . VAL A 1 182 ? 22.172 -13.367 0.806 1 97.69 182 VAL A N 1
ATOM 1381 C CA . VAL A 1 182 ? 22.938 -13.859 -0.338 1 97.69 182 VAL A CA 1
ATOM 1382 C C . VAL A 1 182 ? 24.047 -14.773 0.142 1 97.69 182 VAL A C 1
ATOM 1384 O O . VAL A 1 182 ? 24.422 -14.75 1.318 1 97.69 182 VAL A O 1
ATOM 1387 N N . THR A 1 183 ? 24.5 -15.641 -0.812 1 96.88 183 THR A N 1
ATOM 1388 C CA . THR A 1 183 ? 25.766 -16.328 -0.646 1 96.88 183 THR A CA 1
ATOM 1389 C C . THR A 1 183 ? 26.859 -15.641 -1.459 1 96.88 183 THR A C 1
ATOM 1391 O O . THR A 1 183 ? 26.594 -15.086 -2.525 1 96.88 183 THR A O 1
ATOM 1394 N N . ILE A 1 184 ? 28.016 -15.695 -0.942 1 96.44 184 ILE A N 1
ATOM 1395 C CA . ILE A 1 184 ? 29.125 -14.984 -1.574 1 96.44 184 ILE A CA 1
ATOM 1396 C C . ILE A 1 184 ? 30.125 -15.992 -2.121 1 96.44 184 ILE A C 1
ATOM 1398 O O . ILE A 1 184 ? 30.312 -17.062 -1.548 1 96.44 184 ILE A O 1
ATOM 1402 N N . ARG A 1 185 ? 30.703 -15.648 -3.221 1 94.25 185 ARG A N 1
ATOM 1403 C CA . ARG A 1 185 ? 31.781 -16.469 -3.75 1 94.25 185 ARG A CA 1
ATOM 1404 C C . ARG A 1 185 ? 33.062 -16.312 -2.918 1 94.25 185 ARG A C 1
ATOM 1406 O O . ARG A 1 185 ? 33.531 -15.195 -2.717 1 94.25 185 ARG A O 1
ATOM 1413 N N . GLN A 1 186 ? 33.438 -17.484 -2.479 1 87 186 GLN A N 1
ATOM 1414 C CA . GLN A 1 186 ? 34.688 -17.469 -1.696 1 87 186 GLN A CA 1
ATOM 1415 C C . GLN A 1 186 ? 35.875 -17.141 -2.574 1 87 186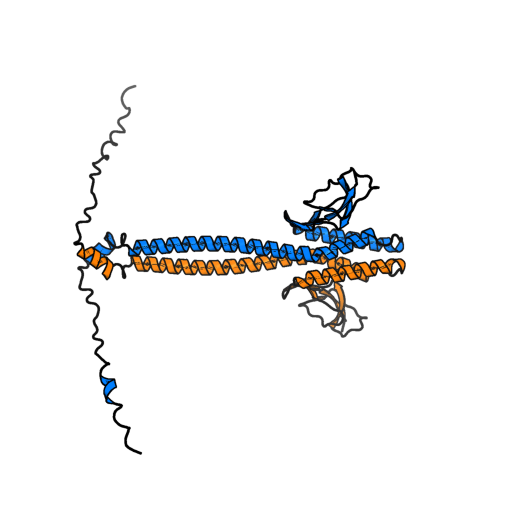 GLN A C 1
ATOM 1417 O O . GLN A 1 186 ? 35.938 -17.562 -3.729 1 87 186 GLN A O 1
ATOM 1422 N N . GLY A 1 187 ? 36.656 -16.219 -2.094 1 77.75 187 GLY A N 1
ATOM 1423 C CA . GLY A 1 187 ? 37.938 -15.945 -2.756 1 77.75 187 GLY A CA 1
ATOM 1424 C C . GLY A 1 187 ? 38.938 -17.078 -2.607 1 77.75 187 GLY A C 1
ATOM 1425 O O . GLY A 1 187 ? 38.781 -17.922 -1.728 1 77.75 187 GLY A O 1
ATOM 1426 N N . MET B 1 1 ? 25.562 80.562 -36.5 1 29.38 1 MET B N 1
ATOM 1427 C CA . MET B 1 1 ? 24.656 79.5 -36.094 1 29.38 1 MET B CA 1
ATOM 1428 C C . MET B 1 1 ? 24.641 79.375 -34.562 1 29.38 1 MET B C 1
ATOM 1430 O O . MET B 1 1 ? 25.484 78.688 -34 1 29.38 1 MET B O 1
ATOM 1434 N N . LYS B 1 2 ? 24.25 80.562 -33.812 1 30.19 2 LYS B N 1
ATOM 1435 C CA . LYS B 1 2 ? 24.516 81.25 -32.562 1 30.19 2 LYS B CA 1
ATOM 1436 C C . LYS B 1 2 ? 24.031 80.438 -31.375 1 30.19 2 LYS B C 1
ATOM 1438 O O . LYS B 1 2 ? 23.375 79.375 -31.547 1 30.19 2 LYS B O 1
ATOM 1443 N N . ASP B 1 3 ? 23.109 80.938 -30.688 1 27.8 3 ASP B N 1
ATOM 1444 C CA . ASP B 1 3 ? 22.906 81.438 -29.328 1 27.8 3 ASP B CA 1
ATOM 1445 C C . ASP B 1 3 ? 22.062 80.438 -28.5 1 27.8 3 ASP B C 1
ATOM 1447 O O . ASP B 1 3 ? 21.75 80.75 -27.344 1 27.8 3 ASP B O 1
ATOM 1451 N N . THR B 1 4 ? 21.188 79.625 -29.109 1 33.75 4 THR B N 1
ATOM 1452 C CA . THR B 1 4 ? 19.953 79.562 -28.344 1 33.75 4 THR B CA 1
ATOM 1453 C C . THR B 1 4 ? 20.094 78.625 -27.172 1 33.75 4 THR B C 1
ATOM 1455 O O . THR B 1 4 ? 19.109 78.062 -26.688 1 33.75 4 THR B O 1
ATOM 1458 N N . GLN B 1 5 ? 21.406 78 -27.047 1 29.08 5 GLN B N 1
ATOM 1459 C CA . GLN B 1 5 ? 21.312 76.812 -26.25 1 29.08 5 GLN B CA 1
ATOM 1460 C C . GLN B 1 5 ? 20.688 77.062 -24.891 1 29.08 5 GLN B C 1
ATOM 1462 O O . GLN B 1 5 ? 20.531 78.25 -24.5 1 29.08 5 GLN B O 1
ATOM 1467 N N . ASN B 1 6 ? 21.328 76.5 -23.797 1 29.2 6 ASN B N 1
ATOM 1468 C CA . ASN B 1 6 ? 20.906 75.688 -22.641 1 29.2 6 ASN B CA 1
ATOM 1469 C C . ASN B 1 6 ? 20.5 76.562 -21.469 1 29.2 6 ASN B C 1
ATOM 1471 O O . ASN B 1 6 ? 21.359 77.125 -20.781 1 29.2 6 ASN B O 1
ATOM 1475 N N . THR B 1 7 ? 19.531 77.375 -21.531 1 29.52 7 THR B N 1
ATOM 1476 C CA . THR B 1 7 ? 18.922 78.188 -20.469 1 29.52 7 THR B CA 1
ATOM 1477 C C . THR B 1 7 ? 18.453 77.25 -19.328 1 29.52 7 THR B C 1
ATOM 1479 O O . THR B 1 7 ? 17.859 77.75 -18.359 1 29.52 7 THR B O 1
ATOM 1482 N N . GLU B 1 8 ? 18.375 75.938 -19.562 1 25.81 8 GLU B N 1
ATOM 1483 C CA . GLU B 1 8 ? 17.375 75.312 -18.703 1 25.81 8 GLU B CA 1
ATOM 1484 C C . GLU B 1 8 ? 17.766 75.375 -17.234 1 25.81 8 GLU B C 1
ATOM 1486 O O . GLU B 1 8 ? 16.938 75.688 -16.391 1 25.81 8 GLU B O 1
ATOM 1491 N N . ALA B 1 9 ? 18.625 74.438 -16.625 1 30.84 9 ALA B N 1
ATOM 1492 C CA . ALA B 1 9 ? 18.469 73.812 -15.328 1 30.84 9 ALA B CA 1
ATOM 1493 C C . ALA B 1 9 ? 19 74.688 -14.195 1 30.84 9 ALA B C 1
ATOM 1495 O O . ALA B 1 9 ? 20.203 74.688 -13.938 1 30.84 9 ALA B O 1
ATOM 1496 N N . GLN B 1 10 ? 18.656 75.875 -14.102 1 25.25 10 GLN B N 1
ATOM 1497 C CA . GLN B 1 10 ? 18.828 76.75 -12.953 1 25.25 10 GLN B CA 1
ATOM 1498 C C . GLN B 1 10 ? 18.219 76.125 -11.695 1 25.25 10 GLN B C 1
ATOM 1500 O O . GLN B 1 10 ? 18.484 76.625 -10.586 1 25.25 10 GLN B O 1
ATOM 1505 N N . GLU B 1 11 ? 17.062 75.375 -11.805 1 25.66 11 GLU B N 1
ATOM 1506 C CA . GLU B 1 11 ? 16.109 75.438 -10.695 1 25.66 11 GLU B CA 1
ATOM 1507 C C . GLU B 1 11 ? 16.625 74.625 -9.5 1 25.66 11 GLU B C 1
ATOM 1509 O O . GLU B 1 11 ? 15.922 74.438 -8.508 1 25.66 11 GLU B O 1
ATOM 1514 N N . GLU B 1 12 ? 17.609 73.75 -9.609 1 28.42 12 GLU B N 1
ATOM 1515 C CA . GLU B 1 12 ? 17.719 72.688 -8.57 1 28.42 12 GLU B CA 1
ATOM 1516 C C . GLU B 1 12 ? 18.219 73.312 -7.258 1 28.42 12 GLU B C 1
ATOM 1518 O O . GLU B 1 12 ? 18.891 72.625 -6.477 1 28.42 12 GLU B O 1
ATOM 1523 N N . ALA B 1 13 ? 18.484 74.5 -7.16 1 28.34 13 ALA B N 1
ATOM 1524 C CA . ALA B 1 13 ? 19.219 75.125 -6.043 1 28.34 13 ALA B CA 1
ATOM 1525 C C . ALA B 1 13 ? 18.484 74.875 -4.723 1 28.34 13 ALA B C 1
ATOM 1527 O O . ALA B 1 13 ? 19.109 74.875 -3.656 1 28.34 13 ALA B O 1
ATOM 1528 N N . CYS B 1 14 ? 17.172 75.125 -4.715 1 25.86 14 CYS B N 1
ATOM 1529 C CA . CYS B 1 14 ? 16.703 75.688 -3.453 1 25.86 14 CYS B CA 1
ATOM 1530 C C . CYS B 1 14 ? 16.75 74.625 -2.346 1 25.86 14 CYS B C 1
ATOM 1532 O O . CYS B 1 14 ? 16.703 74.938 -1.162 1 25.86 14 CYS B O 1
ATOM 1534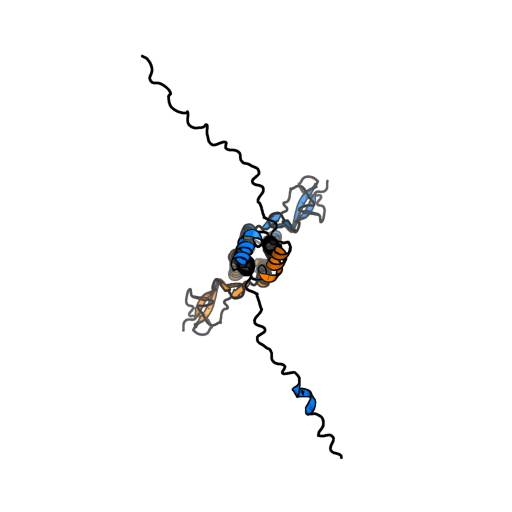 N N . ALA B 1 15 ? 16.344 73.375 -2.58 1 28.41 15 ALA B N 1
ATOM 1535 C CA . ALA B 1 15 ? 15.586 72.688 -1.535 1 28.41 15 ALA B CA 1
ATOM 1536 C C . ALA B 1 15 ? 16.5 72.188 -0.411 1 28.41 15 ALA B C 1
ATOM 1538 O O . ALA B 1 15 ? 16.094 71.438 0.437 1 28.41 15 ALA B O 1
ATOM 1539 N N . GLU B 1 16 ? 17.766 72.375 -0.571 1 28.67 16 GLU B N 1
ATOM 1540 C CA . GLU B 1 16 ? 18.516 71.688 0.474 1 28.67 16 GLU B CA 1
ATOM 1541 C C . GLU B 1 16 ? 18.234 72.312 1.848 1 28.67 16 GLU B C 1
ATOM 1543 O O . GLU B 1 16 ? 18.969 73.188 2.316 1 28.67 16 GLU B O 1
ATOM 1548 N N . ALA B 1 17 ? 17.094 73 1.984 1 29.2 17 ALA B N 1
ATOM 1549 C CA . ALA B 1 17 ? 16.922 73.75 3.244 1 29.2 17 ALA B CA 1
ATOM 1550 C C . ALA B 1 17 ? 17.312 72.875 4.43 1 29.2 17 ALA B C 1
ATOM 1552 O O . ALA B 1 17 ? 17.312 71.625 4.332 1 29.2 17 ALA B O 1
ATOM 1553 N N . GLU B 1 18 ? 17.672 73.5 5.562 1 29.62 18 GLU B N 1
ATOM 1554 C CA . GLU B 1 18 ? 18.266 73.25 6.871 1 29.62 18 GLU B CA 1
ATOM 1555 C C . GLU B 1 18 ? 17.453 72.25 7.664 1 29.62 18 GLU B C 1
ATOM 1557 O O . GLU B 1 18 ? 16.266 72.438 7.93 1 29.62 18 GLU B O 1
ATOM 1562 N N . ALA B 1 19 ? 17.5 71.062 7.324 1 33.12 19 ALA B N 1
ATOM 1563 C CA . ALA B 1 19 ? 16.875 70.062 8.188 1 33.12 19 ALA B CA 1
ATOM 1564 C C . ALA B 1 19 ? 17.203 70.312 9.648 1 33.12 19 ALA B C 1
ATOM 1566 O O . ALA B 1 19 ? 18.328 70.062 10.102 1 33.12 19 ALA B O 1
ATOM 1567 N N . GLY B 1 20 ? 17.031 71.625 10.086 1 29.58 20 GLY B N 1
ATOM 1568 C CA . GLY B 1 20 ? 17.219 71.812 11.508 1 29.58 20 GLY B CA 1
ATOM 1569 C C . GLY B 1 20 ? 16.703 70.688 12.375 1 29.58 20 GLY B C 1
ATOM 1570 O O . GLY B 1 20 ? 15.852 69.938 11.938 1 29.58 20 GLY B O 1
ATOM 1571 N N . ASP B 1 21 ? 17.547 70.188 13.305 1 31.98 21 ASP B N 1
ATOM 1572 C CA . ASP B 1 21 ? 17.344 69.188 14.352 1 31.98 21 ASP B CA 1
ATOM 1573 C C . ASP B 1 21 ? 16 69.438 15.055 1 31.98 21 ASP B C 1
ATOM 1575 O O . ASP B 1 21 ? 15.875 70.25 15.93 1 31.98 21 ASP B O 1
ATOM 1579 N N . ALA B 1 22 ? 14.953 69.75 14.352 1 32.69 22 ALA B N 1
ATOM 1580 C CA . ALA B 1 22 ? 13.648 69.688 15 1 32.69 22 ALA B CA 1
ATOM 1581 C C . ALA B 1 22 ? 13.5 68.5 15.898 1 32.69 22 ALA B C 1
ATOM 1583 O O . ALA B 1 22 ? 13.148 67.375 15.422 1 32.69 22 ALA B O 1
ATOM 1584 N N . GLY B 1 23 ? 14.586 68.125 16.562 1 33.81 23 GLY B N 1
ATOM 1585 C CA . GLY B 1 23 ? 14.367 67.25 17.719 1 33.81 23 GLY B CA 1
ATOM 1586 C C . GLY B 1 23 ? 13.016 67.5 18.375 1 33.81 23 GLY B C 1
ATOM 1587 O O . GLY B 1 23 ? 12.609 68.625 18.594 1 33.81 23 GLY B O 1
ATOM 1588 N N . SER B 1 24 ? 12.109 66.625 18.062 1 34.72 24 SER B N 1
ATOM 1589 C CA . SER B 1 24 ? 10.703 66.438 18.422 1 34.72 24 SER B CA 1
ATOM 1590 C C . SER B 1 24 ? 10.438 66.938 19.828 1 34.72 24 SER B C 1
ATOM 1592 O O . SER B 1 24 ? 11.062 66.5 20.781 1 34.72 24 SER B O 1
ATOM 1594 N N . ALA B 1 25 ? 10.227 68.25 20.109 1 35.22 25 ALA B N 1
ATOM 1595 C CA . ALA B 1 25 ? 9.562 68.875 21.25 1 35.22 25 ALA B CA 1
ATOM 1596 C C . ALA B 1 25 ? 8.484 67.938 21.828 1 35.22 25 ALA B C 1
ATOM 1598 O O . ALA B 1 25 ? 7.34 68 21.359 1 35.22 25 ALA B O 1
ATOM 1599 N N . VAL B 1 26 ? 8.656 66.688 21.828 1 38.44 26 VAL B N 1
ATOM 1600 C CA . VAL B 1 26 ? 7.863 66.125 22.906 1 38.44 26 VAL B CA 1
ATOM 1601 C C . VAL B 1 26 ? 7.887 67 24.125 1 38.44 26 VAL B C 1
ATOM 1603 O O . VAL B 1 26 ? 8.891 67.062 24.844 1 38.44 26 VAL B O 1
ATOM 1606 N N . GLN B 1 27 ? 7.594 68.25 23.969 1 38.19 27 GLN B N 1
ATOM 1607 C CA . GLN B 1 27 ? 7.289 69.062 25.141 1 38.19 27 GLN B CA 1
ATOM 1608 C C . GLN B 1 27 ? 6.906 68.188 26.328 1 38.19 27 GLN B C 1
ATOM 1610 O O . GLN B 1 27 ? 6.18 67.188 26.172 1 38.19 27 GLN B O 1
ATOM 1615 N N . ALA B 1 28 ? 7.773 68.188 27.422 1 42.44 28 ALA B N 1
ATOM 1616 C CA . ALA B 1 28 ? 7.652 67.562 28.75 1 42.44 28 ALA B CA 1
ATOM 1617 C C . ALA B 1 28 ? 6.188 67.438 29.156 1 42.44 28 ALA B C 1
ATOM 1619 O O . ALA B 1 28 ? 5.559 68.438 29.578 1 42.44 28 ALA B O 1
ATOM 1620 N N . LEU B 1 29 ? 5.414 66.812 28.312 1 51 29 LEU B N 1
ATOM 1621 C CA . LEU B 1 29 ? 4.18 66.5 29.031 1 51 29 LEU B CA 1
ATOM 1622 C C . LEU B 1 29 ? 4.469 66.125 30.484 1 51 29 LEU B C 1
ATOM 1624 O O . LEU B 1 29 ? 5.469 65.438 30.75 1 51 29 LEU B O 1
ATOM 1628 N N . PRO B 1 30 ? 4.086 66.875 31.438 1 52.53 30 PRO B N 1
ATOM 1629 C CA . PRO B 1 30 ? 4.441 66.5 32.812 1 52.53 30 PRO B CA 1
ATOM 1630 C C . PRO B 1 30 ? 4.359 65 33.062 1 52.53 30 PRO B C 1
ATOM 1632 O O . PRO B 1 30 ? 3.572 64.312 32.406 1 52.53 30 PRO B O 1
ATOM 1635 N N . GLU B 1 31 ? 5.531 64.312 33.375 1 57.84 31 GLU B N 1
ATOM 1636 C CA . GLU B 1 31 ? 5.641 62.906 33.812 1 57.84 31 GLU B CA 1
ATOM 1637 C C . GLU B 1 31 ? 4.277 62.344 34.188 1 57.84 31 GLU B C 1
ATOM 1639 O O . GLU B 1 31 ? 3.992 61.188 33.938 1 57.84 31 GLU B O 1
ATOM 1644 N N . ASN B 1 32 ? 3.479 63.281 34.625 1 61.19 32 ASN B N 1
ATOM 1645 C CA . ASN B 1 32 ? 2.162 62.906 35.125 1 61.19 32 ASN B CA 1
ATOM 1646 C C . ASN B 1 32 ? 1.211 62.562 33.969 1 61.19 32 ASN B C 1
ATOM 1648 O O . ASN B 1 32 ? 0.354 61.688 34.125 1 61.19 32 ASN B O 1
ATOM 1652 N N . LEU B 1 33 ? 1.462 63.219 32.906 1 60.03 33 LEU B N 1
ATOM 1653 C CA . LEU B 1 33 ? 0.536 62.938 31.797 1 60.03 33 LEU B CA 1
ATOM 1654 C C . LEU B 1 33 ? 0.805 61.594 31.172 1 60.03 33 LEU B C 1
ATOM 1656 O O . LEU B 1 33 ? -0.13 60.875 30.828 1 60.03 33 LEU B O 1
ATOM 1660 N N . GLU B 1 34 ? 2.057 61.188 30.938 1 62.47 34 GLU B N 1
ATOM 1661 C CA . GLU B 1 34 ? 2.41 59.875 30.422 1 62.47 34 GLU B CA 1
ATOM 1662 C C . GLU B 1 34 ? 1.858 58.75 31.328 1 62.47 34 GLU B C 1
ATOM 1664 O O . GLU B 1 34 ? 1.365 57.75 30.844 1 62.47 34 GLU B O 1
ATOM 1669 N N . SER B 1 35 ? 2.066 59.031 32.625 1 63.84 35 SER B N 1
ATOM 1670 C CA . SER B 1 35 ? 1.54 58.062 33.594 1 63.84 35 SER B CA 1
ATOM 1671 C C . SER B 1 35 ? 0.019 57.969 33.531 1 63.84 35 SER B C 1
ATOM 1673 O O . SER B 1 35 ? -0.555 56.906 33.594 1 63.84 35 SER B O 1
ATOM 1675 N N . LEU B 1 36 ? -0.526 59.125 33.375 1 62.78 36 LEU B N 1
ATOM 1676 C CA . LEU B 1 36 ? -1.982 59.156 33.312 1 62.78 36 LEU B CA 1
ATOM 1677 C C . LEU B 1 36 ? -2.482 58.5 32.031 1 62.78 36 LEU B C 1
ATOM 1679 O O . LEU B 1 36 ? -3.49 57.781 32.031 1 62.78 36 LEU B O 1
ATOM 1683 N N . CYS B 1 37 ? -1.795 58.781 30.953 1 64 37 CYS B N 1
ATOM 1684 C CA . CYS B 1 37 ? -2.162 58.156 29.688 1 64 37 CYS B CA 1
ATOM 1685 C C . CYS B 1 37 ? -1.991 56.625 29.766 1 64 37 CYS B C 1
ATOM 1687 O O . CYS B 1 37 ? -2.854 55.875 29.312 1 64 37 CYS B O 1
ATOM 1689 N N . ARG B 1 38 ? -0.879 56.156 30.312 1 64.19 38 ARG B N 1
ATOM 1690 C CA . ARG B 1 38 ? -0.607 54.75 30.453 1 64.19 38 ARG B CA 1
ATOM 1691 C C . ARG B 1 38 ? -1.668 54.062 31.312 1 64.19 38 ARG B C 1
ATOM 1693 O O . ARG B 1 38 ? -2.045 52.906 31.062 1 64.19 38 ARG B O 1
ATOM 1700 N N . GLU B 1 39 ? -2.033 54.812 32.281 1 62.56 39 GLU B N 1
ATOM 1701 C CA . GLU B 1 39 ? -2.961 54.25 33.25 1 62.56 39 GLU B CA 1
ATOM 1702 C C . GLU B 1 39 ? -4.398 54.312 32.75 1 62.56 39 GLU B C 1
ATOM 1704 O O . GLU B 1 39 ? -5.203 53.406 33 1 62.56 39 GLU B O 1
ATOM 1709 N N . HIS B 1 40 ? -4.625 55.406 32.031 1 60.47 40 HIS B N 1
ATOM 1710 C CA . HIS B 1 40 ? -6.047 55.625 31.812 1 60.47 40 HIS B CA 1
ATOM 1711 C C . HIS B 1 40 ? -6.387 55.5 30.328 1 60.47 40 HIS B C 1
ATOM 1713 O O . HIS B 1 40 ? -7.512 55.156 29.969 1 60.47 40 HIS B O 1
ATOM 1719 N N . VAL B 1 41 ? -5.496 55.844 29.531 1 60.62 41 VAL B N 1
ATOM 1720 C CA . VAL B 1 41 ? -5.855 55.938 28.125 1 60.62 41 VAL B CA 1
ATOM 1721 C C . VAL B 1 41 ? -5.395 54.656 27.391 1 60.62 41 VAL B C 1
ATOM 1723 O O . VAL B 1 41 ? -6.129 54.094 26.578 1 60.62 41 VAL B O 1
ATOM 1726 N N . CYS B 1 42 ? -4.234 54.219 27.812 1 61.66 42 CYS B N 1
ATOM 1727 C CA . CYS B 1 42 ? -3.592 53.125 27.078 1 61.66 42 CYS B CA 1
ATOM 1728 C C . CYS B 1 42 ? -4.418 51.844 27.156 1 61.66 42 CYS B C 1
ATOM 1730 O O . CYS B 1 42 ? -4.602 51.156 26.156 1 61.66 42 CYS B O 1
ATOM 1732 N N . PRO B 1 43 ? -4.895 51.531 28.422 1 60.84 43 PRO B N 1
ATOM 1733 C CA . PRO B 1 43 ? -5.656 50.281 28.469 1 60.84 43 PRO B CA 1
ATOM 1734 C C . PRO B 1 43 ? -6.93 50.344 27.625 1 60.84 43 PRO B C 1
ATOM 1736 O O . PRO B 1 43 ? -7.441 49.312 27.203 1 60.84 43 PRO B O 1
ATOM 1739 N N . ASN B 1 44 ? -7.367 51.531 27.422 1 61.41 44 ASN B N 1
ATOM 1740 C CA . ASN B 1 44 ? -8.602 51.688 26.656 1 61.41 44 ASN B CA 1
ATOM 1741 C C . ASN B 1 44 ? -8.352 52.312 25.297 1 61.41 44 ASN B C 1
ATOM 1743 O O . ASN B 1 44 ? -9.281 52.781 24.625 1 61.41 44 ASN B O 1
ATOM 1747 N N . CYS B 1 45 ? -7.066 52.312 25 1 65.56 45 CYS B N 1
ATOM 1748 C CA . CYS B 1 45 ? -6.758 52.969 23.734 1 65.56 45 CYS B CA 1
ATOM 1749 C C . CYS B 1 45 ? -7.105 52.062 22.547 1 65.56 45 CYS B C 1
ATOM 1751 O O . CYS B 1 45 ? -7.09 50.844 22.672 1 65.56 45 CYS B O 1
ATOM 1753 N N . THR B 1 46 ? -7.719 52.719 21.578 1 70.62 46 THR B N 1
ATOM 1754 C CA . THR B 1 46 ? -8.164 52.094 20.344 1 70.62 46 THR B CA 1
ATOM 1755 C C . THR B 1 46 ? -7.047 51.25 19.734 1 70.62 46 THR B C 1
ATOM 1757 O O . THR B 1 46 ? -7.309 50.188 19.141 1 70.62 46 THR B O 1
ATOM 1760 N N . GLU B 1 47 ? -5.859 51.75 20.125 1 68.88 47 GLU B N 1
ATOM 1761 C CA . GLU B 1 47 ? -4.73 51.031 19.531 1 68.88 47 GLU B CA 1
ATOM 1762 C C . GLU B 1 47 ? -4.535 49.656 20.188 1 68.88 47 GLU B C 1
ATOM 1764 O O . GLU B 1 47 ? -4.23 48.688 19.5 1 68.88 47 GLU B O 1
ATOM 1769 N N . LYS B 1 48 ? -4.734 49.625 21.516 1 69 48 LYS B N 1
ATOM 1770 C CA . LYS B 1 48 ? -4.645 48.344 22.219 1 69 48 LYS B CA 1
ATOM 1771 C C . LYS B 1 48 ? -5.762 47.406 21.781 1 69 48 LYS B C 1
ATOM 1773 O O . LYS B 1 48 ? -5.527 46.219 21.578 1 69 48 LYS B O 1
ATOM 1778 N N . ARG B 1 49 ? -6.941 47.906 21.656 1 72.25 49 ARG B N 1
ATOM 1779 C CA . ARG B 1 49 ? -8.094 47.125 21.234 1 72.25 49 ARG B CA 1
ATOM 1780 C C . ARG B 1 49 ? -7.895 46.562 19.828 1 72.25 49 ARG B C 1
ATOM 1782 O O . ARG B 1 49 ? -8.203 45.406 19.562 1 72.25 49 ARG B O 1
ATOM 1789 N N . ASP B 1 50 ? -7.332 47.406 19 1 75.12 50 ASP B N 1
ATOM 1790 C CA . ASP B 1 50 ? -7.082 46.969 17.625 1 75.12 50 ASP B CA 1
ATOM 1791 C C . ASP B 1 50 ? -6.012 45.875 17.562 1 75.12 50 ASP B C 1
ATOM 1793 O O . ASP B 1 50 ? -6.133 44.938 16.797 1 75.12 50 ASP B O 1
ATOM 1797 N N . ALA B 1 51 ? -5.039 46.062 18.453 1 72.25 51 ALA B N 1
ATOM 1798 C CA . ALA B 1 51 ? -3.963 45.094 18.5 1 72.25 51 ALA B CA 1
ATOM 1799 C C . ALA B 1 51 ? -4.465 43.75 19.031 1 72.25 51 ALA B C 1
ATOM 1801 O O . ALA B 1 51 ? -4.09 42.688 18.531 1 72.25 51 ALA B O 1
ATOM 1802 N N . GLU B 1 52 ? -5.363 43.844 20 1 75.75 52 GLU B N 1
ATOM 1803 C CA . GLU B 1 52 ? -5.934 42.625 20.594 1 75.75 52 GLU B CA 1
ATOM 1804 C C . GLU B 1 52 ? -6.863 41.938 19.609 1 75.75 52 GLU B C 1
ATOM 1806 O O . GLU B 1 52 ? -6.859 40.688 19.531 1 75.75 52 GLU B O 1
ATOM 1811 N N . ASP B 1 53 ? -7.594 42.719 18.891 1 82.25 53 ASP B N 1
ATOM 1812 C CA . ASP B 1 53 ? -8.477 42.156 17.859 1 82.25 53 ASP B CA 1
ATOM 1813 C C . ASP B 1 53 ? -7.668 41.469 16.766 1 82.25 53 ASP B C 1
ATOM 1815 O O . ASP B 1 53 ? -8.047 40.406 16.281 1 82.25 53 ASP B O 1
ATOM 1819 N N . ALA B 1 54 ? -6.602 42.125 16.438 1 77.31 54 ALA B N 1
ATOM 1820 C CA . ALA B 1 54 ? -5.727 41.562 15.414 1 77.31 54 ALA B CA 1
ATOM 1821 C C . ALA B 1 54 ? -5.105 40.25 15.898 1 77.31 54 ALA B C 1
ATOM 1823 O O . ALA B 1 54 ? -4.996 39.281 15.133 1 77.31 54 ALA B O 1
ATOM 1824 N N . ARG B 1 55 ? -4.785 40.25 17.203 1 76.81 55 ARG B N 1
ATOM 1825 C CA . ARG B 1 55 ? -4.203 39.031 17.797 1 76.81 55 ARG B CA 1
ATOM 1826 C C . ARG B 1 55 ? -5.211 37.906 17.828 1 76.81 55 ARG B C 1
ATOM 1828 O O . ARG B 1 55 ? -4.875 36.75 17.484 1 76.81 55 ARG B O 1
ATOM 1835 N N . LEU B 1 56 ? -6.406 38.281 18.156 1 81.88 56 LEU B N 1
ATOM 1836 C CA . LEU B 1 56 ? -7.457 37.281 18.25 1 81.88 56 LEU B CA 1
ATOM 1837 C C . LEU B 1 56 ? -7.801 36.719 16.859 1 81.88 56 LEU B C 1
ATOM 1839 O O . LEU B 1 56 ? -8.023 35.531 16.703 1 81.88 56 LEU B O 1
ATOM 1843 N N . ARG B 1 57 ? -7.836 37.594 15.914 1 83.25 57 ARG B N 1
ATOM 1844 C CA . ARG B 1 57 ? -8.102 37.156 14.539 1 83.25 57 ARG B CA 1
ATOM 1845 C C . ARG B 1 57 ? -6.98 36.25 14.023 1 83.25 57 ARG B C 1
ATOM 1847 O O . ARG B 1 57 ? -7.246 35.219 13.414 1 83.25 57 ARG B O 1
ATOM 1854 N N . ALA B 1 58 ? -5.75 36.625 14.305 1 79.12 58 ALA B N 1
ATOM 1855 C CA . ALA B 1 58 ? -4.602 35.812 13.898 1 79.12 58 ALA B CA 1
ATOM 1856 C C . ALA B 1 58 ? -4.645 34.438 14.547 1 79.12 58 ALA B C 1
ATOM 1858 O O . ALA B 1 58 ? -4.34 33.406 13.898 1 79.12 58 ALA B O 1
ATOM 1859 N N . ALA B 1 59 ? -5.125 34.375 15.812 1 81.19 59 ALA B N 1
ATOM 1860 C CA . ALA B 1 59 ? -5.223 33.094 16.547 1 81.19 59 ALA B CA 1
ATOM 1861 C C . ALA B 1 59 ? -6.305 32.219 15.938 1 81.19 59 ALA B C 1
ATOM 1863 O O . ALA B 1 59 ? -6.109 31 15.797 1 81.19 59 ALA B O 1
ATOM 1864 N N . ALA B 1 60 ? -7.391 32.875 15.547 1 85.44 60 ALA B N 1
ATOM 1865 C CA . ALA B 1 60 ? -8.484 32.125 14.93 1 85.44 60 ALA B CA 1
ATOM 1866 C C . ALA B 1 60 ? -8.078 31.594 13.562 1 85.44 60 ALA B C 1
ATOM 1868 O O . ALA B 1 60 ? -8.398 30.453 13.219 1 85.44 60 ALA B O 1
ATOM 1869 N N . GLU B 1 61 ? -7.398 32.406 12.797 1 84.19 61 GLU B N 1
ATOM 1870 C CA . GLU B 1 61 ? -6.914 31.984 11.484 1 84.19 61 GLU B CA 1
ATOM 1871 C C . GLU B 1 61 ? -5.926 30.828 11.602 1 84.19 61 GLU B C 1
ATOM 1873 O O . GLU B 1 61 ? -5.953 29.906 10.797 1 84.19 61 GLU B O 1
ATOM 1878 N N . MET B 1 62 ? -5.184 30.953 12.648 1 82 62 MET B N 1
ATOM 1879 C CA . MET B 1 62 ? -4.219 29.875 12.883 1 82 62 MET B CA 1
ATOM 1880 C C . MET B 1 62 ? -4.926 28.578 13.234 1 82 62 MET B C 1
ATOM 1882 O O . MET B 1 62 ? -4.555 27.516 12.734 1 82 62 MET B O 1
ATOM 1886 N N . ASP B 1 63 ? -5.891 28.656 14.031 1 86.06 63 ASP B N 1
ATOM 1887 C CA . ASP B 1 63 ? -6.656 27.469 14.414 1 86.06 63 ASP B CA 1
ATOM 1888 C C . ASP B 1 63 ? -7.344 26.844 13.203 1 86.06 63 ASP B C 1
ATOM 1890 O O . ASP B 1 63 ? -7.336 25.625 13.039 1 86.06 63 ASP B O 1
ATOM 1894 N N . ASN B 1 64 ? -7.871 27.781 12.391 1 88.69 64 ASN B N 1
ATOM 1895 C CA . ASN B 1 64 ? -8.516 27.312 11.164 1 88.69 64 ASN B CA 1
ATOM 1896 C C . ASN B 1 64 ? -7.512 26.672 10.211 1 88.69 64 ASN B C 1
ATOM 1898 O O . ASN B 1 64 ? -7.809 25.641 9.586 1 88.69 64 ASN B O 1
ATOM 1902 N N . PHE B 1 65 ? -6.387 27.234 10.164 1 84.19 65 PHE B N 1
ATOM 1903 C CA . PHE B 1 65 ? -5.32 26.703 9.32 1 84.19 65 PHE B CA 1
ATOM 1904 C C . PHE B 1 65 ? -4.883 25.328 9.797 1 84.19 65 PHE B C 1
ATOM 1906 O O . PHE B 1 65 ? -4.688 24.422 8.984 1 84.19 65 PHE B O 1
ATOM 1913 N N . LYS B 1 66 ? -4.832 25.188 11.102 1 84.19 66 LYS B N 1
ATOM 1914 C CA . LYS B 1 66 ? -4.457 23.906 11.695 1 84.19 66 LYS B CA 1
ATOM 1915 C C . LYS B 1 66 ? -5.473 22.812 11.359 1 84.19 66 LYS B C 1
ATOM 1917 O O . LYS B 1 66 ? -5.102 21.703 10.984 1 84.19 66 LYS B O 1
ATOM 1922 N N . LYS B 1 67 ? -6.707 23.203 11.453 1 88.88 67 LYS B N 1
ATOM 1923 C CA . LYS B 1 67 ? -7.773 22.25 11.164 1 88.88 67 LYS B CA 1
ATOM 1924 C C . LYS B 1 67 ? -7.773 21.859 9.688 1 88.88 67 LYS B C 1
ATOM 1926 O O . LYS B 1 67 ? -7.961 20.688 9.352 1 88.88 67 LYS B O 1
ATOM 1931 N N . ARG B 1 68 ? -7.5 22.828 8.883 1 88.94 68 ARG B N 1
ATOM 1932 C CA . ARG B 1 68 ? -7.457 22.578 7.445 1 88.94 68 ARG B CA 1
ATOM 1933 C C . ARG B 1 68 ? -6.285 21.672 7.086 1 88.94 68 ARG B C 1
ATOM 1935 O O . ARG B 1 68 ? -6.438 20.719 6.309 1 88.94 68 ARG B O 1
ATOM 1942 N N . LEU B 1 69 ? -5.16 21.922 7.684 1 84.19 69 LEU B N 1
ATOM 1943 C CA . LEU B 1 69 ? -3.971 21.125 7.418 1 84.19 69 LEU B CA 1
ATOM 1944 C C . LEU B 1 69 ? -4.18 19.672 7.855 1 84.19 69 LEU B C 1
ATOM 1946 O O . LEU B 1 69 ? -3.768 18.75 7.16 1 84.19 69 LEU B O 1
ATOM 1950 N N . LYS B 1 70 ? -4.848 19.516 8.969 1 85.88 70 LYS B N 1
ATOM 1951 C CA . LYS B 1 70 ? -5.117 18.172 9.477 1 85.88 70 LYS B CA 1
ATOM 1952 C C . LYS B 1 70 ? -6.031 17.391 8.531 1 85.88 70 LYS B C 1
ATOM 1954 O O . LYS B 1 70 ? -5.777 16.234 8.242 1 85.88 70 LYS B O 1
ATOM 1959 N N . ARG B 1 71 ? -7.039 18.094 8.039 1 89.19 71 ARG B N 1
ATOM 1960 C CA . ARG B 1 71 ? -7.977 17.453 7.117 1 89.19 71 ARG B CA 1
ATOM 1961 C C . ARG B 1 71 ? -7.289 17.094 5.805 1 89.19 71 ARG B C 1
ATOM 1963 O O . ARG B 1 71 ? -7.488 15.992 5.277 1 89.19 71 ARG B O 1
ATOM 1970 N N . GLU B 1 72 ? -6.488 17.984 5.305 1 87.62 72 GLU B N 1
ATOM 1971 C CA . GLU B 1 72 ? -5.75 17.75 4.062 1 87.62 72 GLU B CA 1
ATOM 1972 C C . GLU B 1 72 ? -4.781 16.578 4.207 1 87.62 72 GLU B C 1
ATOM 1974 O O . GLU B 1 72 ? -4.656 15.766 3.295 1 87.62 72 GLU B O 1
ATOM 1979 N N . HIS B 1 73 ? -4.211 16.516 5.383 1 85.62 73 HIS B N 1
ATOM 1980 C CA . HIS B 1 73 ? -3.283 15.422 5.672 1 85.62 73 HIS B CA 1
ATOM 1981 C C . HIS B 1 73 ? -4 14.078 5.699 1 85.62 73 HIS B C 1
ATOM 1983 O O . HIS B 1 73 ? -3.547 13.117 5.078 1 85.62 73 HIS B O 1
ATOM 1989 N N . GLU B 1 74 ? -5.098 14.039 6.289 1 86 74 GLU B N 1
ATOM 1990 C CA . GLU B 1 74 ? -5.875 12.812 6.375 1 86 74 GLU B CA 1
ATOM 1991 C C . GLU B 1 74 ? -6.363 12.367 5 1 86 74 GLU B C 1
ATOM 1993 O O . GLU B 1 74 ? -6.344 11.172 4.684 1 86 74 GLU B O 1
ATOM 1998 N N . GLU B 1 75 ? -6.715 13.336 4.219 1 88 75 GLU B N 1
ATOM 1999 C CA . GLU B 1 75 ? -7.176 13.039 2.865 1 88 75 GLU B CA 1
ATOM 2000 C C . GLU B 1 75 ? -6.035 12.516 1.997 1 88 75 GLU B C 1
ATOM 2002 O O . GLU B 1 75 ? -6.227 11.586 1.211 1 88 75 GLU B O 1
ATOM 2007 N N . GLN B 1 76 ? -4.91 13.039 2.193 1 86.5 76 GLN B N 1
ATOM 2008 C CA . GLN B 1 76 ? -3.744 12.602 1.429 1 86.5 76 GLN B CA 1
ATOM 2009 C C . GLN B 1 76 ? -3.363 11.172 1.777 1 86.5 76 GLN B C 1
ATOM 2011 O O . GLN B 1 76 ? -3.035 10.375 0.893 1 86.5 76 GLN B O 1
ATOM 2016 N N . ILE B 1 77 ? -3.449 10.844 3.025 1 84.5 77 ILE B N 1
ATOM 2017 C CA . ILE B 1 77 ? -3.131 9.5 3.496 1 84.5 77 ILE B CA 1
ATOM 2018 C C . ILE B 1 77 ? -4.141 8.5 2.934 1 84.5 77 ILE B C 1
ATOM 2020 O O . ILE B 1 77 ? -3.766 7.434 2.449 1 84.5 77 ILE B O 1
ATOM 2024 N N . ARG B 1 78 ? -5.375 8.891 2.949 1 85.31 78 ARG B N 1
ATOM 2025 C CA . ARG B 1 78 ? -6.434 8.039 2.424 1 85.31 78 ARG B CA 1
ATOM 2026 C C . ARG B 1 78 ? -6.266 7.816 0.924 1 85.31 78 ARG B C 1
ATOM 2028 O O . ARG B 1 78 ? -6.406 6.695 0.437 1 85.31 78 ARG B O 1
ATOM 2035 N N . TYR B 1 79 ? -5.91 8.852 0.224 1 87.5 79 TYR B N 1
ATOM 2036 C CA . TYR B 1 79 ? -5.73 8.773 -1.222 1 87.5 79 TYR B CA 1
ATOM 2037 C C . TYR B 1 79 ? -4.52 7.918 -1.574 1 87.5 79 TYR B C 1
ATOM 2039 O O . TYR B 1 79 ? -4.57 7.117 -2.512 1 87.5 79 TYR B O 1
ATOM 2047 N N . ALA B 1 80 ? -3.494 8.086 -0.761 1 86.75 80 ALA B N 1
ATOM 2048 C CA . ALA B 1 80 ? -2.291 7.297 -1.006 1 86.75 80 ALA B CA 1
ATOM 2049 C C . ALA B 1 80 ? -2.559 5.809 -0.798 1 86.75 80 ALA B C 1
ATOM 2051 O O . ALA B 1 80 ? -2.148 4.98 -1.61 1 86.75 80 ALA B O 1
ATOM 2052 N N . ALA B 1 81 ? -3.287 5.492 0.212 1 89 81 ALA B N 1
ATOM 2053 C CA . ALA B 1 81 ? -3.643 4.102 0.498 1 89 81 ALA B CA 1
ATOM 2054 C C . ALA B 1 81 ? -4.535 3.529 -0.6 1 89 81 ALA B C 1
ATOM 2056 O O . ALA B 1 81 ? -4.348 2.387 -1.024 1 89 81 ALA B O 1
ATOM 2057 N N . GLU B 1 82 ? -5.398 4.363 -1.069 1 93.62 82 GLU B N 1
ATOM 2058 C CA . GLU B 1 82 ? -6.309 3.941 -2.129 1 93.62 82 GLU B CA 1
ATOM 2059 C C . GLU B 1 82 ? -5.555 3.639 -3.42 1 93.62 82 GLU B C 1
ATOM 2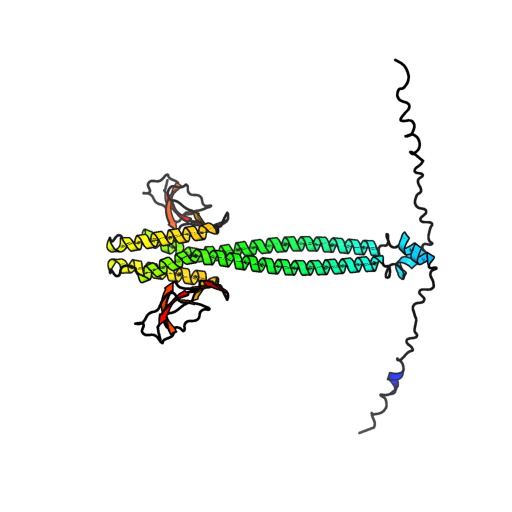061 O O . GLU B 1 82 ? -5.84 2.648 -4.094 1 93.62 82 GLU B O 1
ATOM 2066 N N . LYS B 1 83 ? -4.629 4.398 -3.703 1 94 83 LYS B N 1
ATOM 2067 C CA . LYS B 1 83 ? -3.857 4.211 -4.93 1 94 83 LYS B CA 1
ATOM 2068 C C . LYS B 1 83 ? -3.029 2.93 -4.867 1 94 83 LYS B C 1
ATOM 2070 O O . LYS B 1 83 ? -3.021 2.145 -5.816 1 94 83 LYS B O 1
ATOM 2075 N N . VAL B 1 84 ? -2.391 2.668 -3.725 1 94.38 84 VAL B N 1
ATOM 2076 C CA . VAL B 1 84 ? -1.579 1.469 -3.543 1 94.38 84 VAL B CA 1
ATOM 2077 C C . VAL B 1 84 ? -2.461 0.227 -3.652 1 94.38 84 VAL B C 1
ATOM 2079 O O . VAL B 1 84 ? -2.146 -0.701 -4.402 1 94.38 84 VAL B O 1
ATOM 2082 N N . MET B 1 85 ? -3.562 0.289 -2.939 1 96.81 85 MET B N 1
ATOM 2083 C CA . MET B 1 85 ? -4.449 -0.869 -2.914 1 96.81 85 MET B CA 1
ATOM 2084 C C . MET B 1 85 ? -5.043 -1.133 -4.293 1 96.81 85 MET B C 1
ATOM 2086 O O . MET B 1 85 ? -5.129 -2.283 -4.727 1 96.81 85 MET B O 1
ATOM 2090 N N . SER B 1 86 ? -5.406 -0.067 -4.992 1 97.19 86 SER B N 1
ATOM 2091 C CA . SER B 1 86 ? -5.969 -0.194 -6.332 1 97.19 86 SER B CA 1
ATOM 2092 C C . SER B 1 86 ? -4.969 -0.818 -7.297 1 97.19 86 SER B C 1
ATOM 2094 O O . SER B 1 86 ? -5.332 -1.655 -8.125 1 97.19 86 SER B O 1
ATOM 2096 N N . ASP B 1 87 ? -3.734 -0.49 -7.145 1 96.88 87 ASP B N 1
ATOM 2097 C CA . ASP B 1 87 ? -2.686 -0.984 -8.031 1 96.88 87 ASP B CA 1
ATOM 2098 C C . ASP B 1 87 ? -2.379 -2.455 -7.754 1 96.88 87 ASP B C 1
ATOM 2100 O O . ASP B 1 87 ? -1.759 -3.131 -8.578 1 96.88 87 ASP B O 1
ATOM 2104 N N . LEU B 1 88 ? -2.891 -3.014 -6.605 1 97.69 88 LEU B N 1
ATOM 2105 C CA . LEU B 1 88 ? -2.631 -4.398 -6.234 1 97.69 88 LEU B CA 1
ATOM 2106 C C . LEU B 1 88 ? -3.746 -5.312 -6.734 1 97.69 88 LEU B C 1
ATOM 2108 O O . LEU B 1 88 ? -3.584 -6.535 -6.77 1 97.69 88 LEU B O 1
ATOM 2112 N N . LEU B 1 89 ? -4.805 -4.711 -7.195 1 97.88 89 LEU B N 1
ATOM 2113 C CA . LEU B 1 89 ? -5.988 -5.492 -7.531 1 97.88 89 LEU B CA 1
ATOM 2114 C C . LEU B 1 89 ? -5.715 -6.422 -8.711 1 97.88 89 LEU B C 1
ATOM 2116 O O . LEU B 1 89 ? -6.113 -7.59 -8.688 1 97.88 89 LEU B O 1
ATOM 2120 N N . PRO B 1 90 ? -4.934 -5.973 -9.703 1 96.88 90 PRO B N 1
ATOM 2121 C CA . PRO B 1 90 ? -4.652 -6.887 -10.812 1 96.88 90 PRO B CA 1
ATOM 2122 C C . PRO B 1 90 ? -3.922 -8.148 -10.359 1 96.88 90 PRO B C 1
ATOM 2124 O O . PRO B 1 90 ? -4.16 -9.234 -10.906 1 96.88 90 PRO B O 1
ATOM 2127 N N . THR B 1 91 ? -3.068 -8.039 -9.383 1 97.5 91 THR B N 1
ATOM 2128 C CA . THR B 1 91 ? -2.371 -9.203 -8.844 1 97.5 91 THR B CA 1
ATOM 2129 C C . THR B 1 91 ? -3.355 -10.164 -8.188 1 97.5 91 THR B C 1
ATOM 2131 O O . THR B 1 91 ? -3.303 -11.375 -8.43 1 97.5 91 THR B O 1
ATOM 2134 N N . LEU B 1 92 ? -4.238 -9.625 -7.406 1 97.44 92 LEU B N 1
ATOM 2135 C CA . LEU B 1 92 ? -5.258 -10.438 -6.754 1 97.44 92 LEU B CA 1
ATOM 2136 C C . LEU B 1 92 ? -6.156 -11.117 -7.789 1 97.44 92 LEU B C 1
ATOM 2138 O O . LEU B 1 92 ? -6.465 -12.305 -7.664 1 97.44 92 LEU B O 1
ATOM 2142 N N . ASP B 1 93 ? -6.449 -10.398 -8.789 1 96.25 93 ASP B N 1
ATOM 2143 C CA . ASP B 1 93 ? -7.281 -10.945 -9.859 1 96.25 93 ASP B CA 1
ATOM 2144 C C . ASP B 1 93 ? -6.582 -12.109 -10.555 1 96.25 93 ASP B C 1
ATOM 2146 O O . ASP B 1 93 ? -7.207 -13.133 -10.836 1 96.25 93 ASP B O 1
ATOM 2150 N N . ASN B 1 94 ? -5.352 -11.914 -10.828 1 94.88 94 ASN B N 1
ATOM 2151 C CA . ASN B 1 94 ? -4.602 -12.961 -11.516 1 94.88 94 ASN B CA 1
ATOM 2152 C C . ASN B 1 94 ? -4.488 -14.227 -10.664 1 94.88 94 ASN B C 1
ATOM 2154 O O . ASN B 1 94 ? -4.586 -15.336 -11.18 1 94.88 94 ASN B O 1
ATOM 2158 N N . LEU B 1 95 ? -4.281 -14.039 -9.398 1 95.38 95 LEU B N 1
ATOM 2159 C CA . LEU B 1 95 ? -4.219 -15.188 -8.492 1 95.38 95 LEU B CA 1
ATOM 2160 C C . LEU B 1 95 ? -5.555 -15.922 -8.453 1 95.38 95 LEU B C 1
ATOM 2162 O O . LEU B 1 95 ? -5.59 -17.156 -8.469 1 95.38 95 LEU B O 1
ATOM 2166 N N . ASP B 1 96 ? -6.641 -15.195 -8.461 1 94.06 96 ASP B N 1
ATOM 2167 C CA . ASP B 1 96 ? -7.969 -15.797 -8.492 1 94.06 96 ASP B CA 1
ATOM 2168 C C . ASP B 1 96 ? -8.195 -16.578 -9.781 1 94.06 96 ASP B C 1
ATOM 2170 O O . ASP B 1 96 ? -8.711 -17.703 -9.75 1 94.06 96 ASP B O 1
ATOM 2174 N N . LEU B 1 97 ? -7.754 -16 -10.875 1 90.56 97 LEU B N 1
ATOM 2175 C CA . LEU B 1 97 ? -7.898 -16.641 -12.172 1 90.56 97 LEU B CA 1
ATOM 2176 C C . LEU B 1 97 ? -7.078 -17.938 -12.234 1 90.56 97 LEU B C 1
ATOM 2178 O O . LEU B 1 97 ? -7.547 -18.938 -12.758 1 90.56 97 LEU B O 1
ATOM 2182 N N . ALA B 1 98 ? -5.938 -17.859 -11.656 1 90.44 98 ALA B N 1
ATOM 2183 C CA . ALA B 1 98 ? -5.066 -19.031 -11.633 1 90.44 98 ALA B CA 1
ATOM 2184 C C . ALA B 1 98 ? -5.699 -20.172 -10.836 1 90.44 98 ALA B C 1
ATOM 2186 O O . ALA B 1 98 ? -5.586 -21.344 -11.211 1 90.44 98 ALA B O 1
ATOM 2187 N N . LEU B 1 99 ? -6.348 -19.844 -9.773 1 91.25 99 LEU B N 1
ATOM 2188 C CA . LEU B 1 99 ? -6.969 -20.859 -8.93 1 91.25 99 LEU B CA 1
ATOM 2189 C C . LEU B 1 99 ? -8.219 -21.422 -9.586 1 91.25 99 LEU B C 1
ATOM 2191 O O . LEU B 1 99 ? -8.531 -22.594 -9.43 1 91.25 99 LEU B O 1
ATOM 2195 N N . GLN B 1 100 ? -8.867 -20.578 -10.312 1 87.88 100 GLN B N 1
ATOM 2196 C CA . GLN B 1 100 ? -10.109 -20.984 -10.961 1 87.88 100 GLN B CA 1
ATOM 2197 C C . GLN B 1 100 ? -9.836 -21.859 -12.188 1 87.88 100 GLN B C 1
ATOM 2199 O O . GLN B 1 100 ? -10.547 -22.828 -12.43 1 87.88 100 GLN B O 1
ATOM 2204 N N . TYR B 1 101 ? -8.727 -21.531 -12.93 1 82.75 101 TYR B N 1
ATOM 2205 C CA . TYR B 1 101 ? -8.531 -22.172 -14.227 1 82.75 101 TYR B CA 1
ATOM 2206 C C . TYR B 1 101 ? -7.246 -23 -14.234 1 82.75 101 TYR B C 1
ATOM 2208 O O . TYR B 1 101 ? -6.887 -23.594 -15.25 1 82.75 101 TYR B O 1
ATOM 2216 N N . GLY B 1 102 ? -6.57 -22.969 -13.078 1 79.44 102 GLY B N 1
ATOM 2217 C CA . GLY B 1 102 ? -5.34 -23.75 -13.023 1 79.44 102 GLY B CA 1
ATOM 2218 C C . GLY B 1 102 ? -5.551 -25.219 -13.312 1 79.44 102 GLY B C 1
ATOM 2219 O O . GLY B 1 102 ? -6.645 -25.75 -13.109 1 79.44 102 GLY B O 1
ATOM 2220 N N . SER B 1 103 ? -4.547 -25.844 -13.938 1 73.25 103 SER B N 1
ATOM 2221 C CA . SER B 1 103 ? -4.602 -27.234 -14.352 1 73.25 103 SER B CA 1
ATOM 2222 C C . SER B 1 103 ? -5.02 -28.141 -13.195 1 73.25 103 SER B C 1
ATOM 2224 O O . SER B 1 103 ? -4.613 -27.922 -12.055 1 73.25 103 SER B O 1
ATOM 2226 N N . LYS B 1 104 ? -5.891 -29.062 -13.578 1 78.06 104 LYS B N 1
ATOM 2227 C CA . LYS B 1 104 ? -6.352 -30.031 -12.594 1 78.06 104 LYS B CA 1
ATOM 2228 C C . LYS B 1 104 ? -5.496 -31.297 -12.633 1 78.06 104 LYS B C 1
ATOM 2230 O O . LYS B 1 104 ? -5.82 -32.281 -11.984 1 78.06 104 LYS B O 1
ATOM 2235 N N . ASP B 1 105 ? -4.406 -31.125 -13.398 1 84.12 105 ASP B N 1
ATOM 2236 C CA . ASP B 1 105 ? -3.459 -32.25 -13.453 1 84.12 105 ASP B CA 1
ATOM 2237 C C . ASP B 1 105 ? -2.791 -32.469 -12.094 1 84.12 105 ASP B C 1
ATOM 2239 O O . ASP B 1 105 ? -2.449 -31.484 -11.406 1 84.12 105 ASP B O 1
ATOM 2243 N N . GLU B 1 106 ? -2.639 -33.656 -11.742 1 86.38 106 GLU B N 1
ATOM 2244 C CA . GLU B 1 106 ? -2.045 -34.031 -10.453 1 86.38 106 GLU B CA 1
ATOM 2245 C C . GLU B 1 106 ? -0.637 -33.469 -10.32 1 86.38 106 GLU B C 1
ATOM 2247 O O . GLU B 1 106 ? -0.217 -33.094 -9.219 1 86.38 106 GLU B O 1
ATOM 2252 N N . ALA B 1 107 ? 0.007 -33.344 -11.453 1 85.25 107 ALA B N 1
ATOM 2253 C CA . ALA B 1 107 ? 1.371 -32.812 -11.453 1 85.25 107 ALA B CA 1
ATOM 2254 C C . ALA B 1 107 ? 1.398 -31.359 -11.008 1 85.25 107 ALA B C 1
ATOM 2256 O O . ALA B 1 107 ? 2.432 -30.859 -10.547 1 85.25 107 ALA B O 1
ATOM 2257 N N . CYS B 1 108 ? 0.191 -30.75 -11.047 1 87.38 108 CYS B N 1
ATOM 2258 C CA . CYS B 1 108 ? 0.13 -29.312 -10.758 1 87.38 108 CYS B CA 1
ATOM 2259 C C . CYS B 1 108 ? -0.423 -29.062 -9.359 1 87.38 108 CYS B C 1
ATOM 2261 O O . CYS B 1 108 ? -0.607 -27.906 -8.961 1 87.38 108 CYS B O 1
ATOM 2263 N N . ARG B 1 109 ? -0.594 -30.094 -8.68 1 88.25 109 ARG B N 1
ATOM 2264 C CA . ARG B 1 109 ? -1.266 -29.984 -7.391 1 88.25 109 ARG B CA 1
ATOM 2265 C C . ARG B 1 109 ? -0.457 -29.125 -6.43 1 88.25 109 ARG B C 1
ATOM 2267 O O . ARG B 1 109 ? -1.008 -28.234 -5.762 1 88.25 109 ARG B O 1
ATOM 2274 N N . ASP B 1 110 ? 0.82 -29.344 -6.359 1 87.31 110 ASP B N 1
ATOM 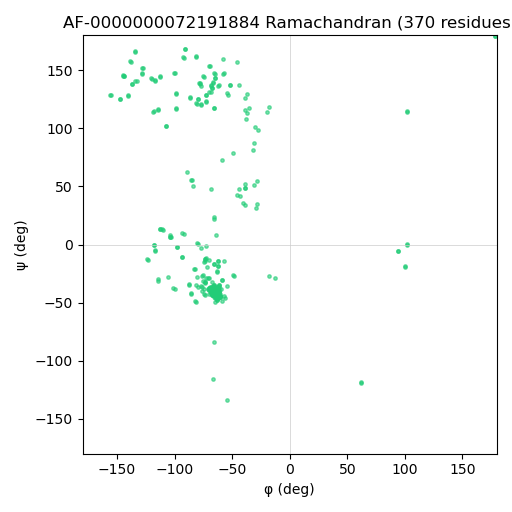2275 C CA . ASP B 1 110 ? 1.672 -28.594 -5.438 1 87.31 110 ASP B CA 1
ATOM 2276 C C . ASP B 1 110 ? 1.74 -27.109 -5.832 1 87.31 110 ASP B C 1
ATOM 2278 O O . ASP B 1 110 ? 1.741 -26.234 -4.969 1 87.31 110 ASP B O 1
ATOM 2282 N N . MET B 1 111 ? 1.73 -26.891 -7.078 1 88.38 111 MET B N 1
ATOM 2283 C CA . MET B 1 111 ? 1.771 -25.516 -7.559 1 88.38 111 MET B CA 1
ATOM 2284 C C . MET B 1 111 ? 0.46 -24.797 -7.262 1 88.38 111 MET B C 1
ATOM 2286 O O . MET B 1 111 ? 0.463 -23.625 -6.879 1 88.38 111 MET B O 1
ATOM 2290 N N . LEU B 1 112 ? -0.583 -25.516 -7.426 1 90.19 112 LEU B N 1
ATOM 2291 C CA . LEU B 1 112 ? -1.892 -24.953 -7.121 1 90.19 112 LEU B CA 1
ATOM 2292 C C . LEU B 1 112 ? -1.989 -24.578 -5.645 1 90.19 112 LEU B C 1
ATOM 2294 O O . LEU B 1 112 ? -2.525 -23.516 -5.301 1 90.19 112 LEU B O 1
ATOM 2298 N N . GLN B 1 113 ? -1.464 -25.375 -4.859 1 90.81 113 GLN B N 1
ATOM 2299 C CA . GLN B 1 113 ? -1.438 -25.094 -3.428 1 90.81 113 GLN B CA 1
ATOM 2300 C C . GLN B 1 113 ? -0.571 -23.875 -3.117 1 90.81 113 GLN B C 1
ATOM 2302 O O . GLN B 1 113 ? -0.911 -23.062 -2.25 1 90.81 113 GLN B O 1
ATOM 2307 N N . GLY B 1 114 ? 0.543 -23.75 -3.832 1 90 114 GLY B N 1
ATOM 2308 C CA . GLY B 1 114 ? 1.398 -22.594 -3.68 1 90 114 GLY B CA 1
ATOM 2309 C C . GLY B 1 114 ? 0.708 -21.297 -4.051 1 90 114 GLY B C 1
ATOM 2310 O O . GLY B 1 114 ? 0.873 -20.281 -3.371 1 90 114 GLY B O 1
ATOM 2311 N N . VAL B 1 115 ? -0.049 -21.406 -5.137 1 92.44 115 VAL B N 1
ATOM 2312 C CA . VAL B 1 115 ? -0.791 -20.234 -5.586 1 92.44 115 VAL B CA 1
ATOM 2313 C C . VAL B 1 115 ? -1.851 -19.859 -4.551 1 92.44 115 VAL B C 1
ATOM 2315 O O . VAL B 1 115 ? -2.023 -18.688 -4.227 1 92.44 115 VAL B O 1
ATOM 2318 N N . ALA B 1 116 ? -2.482 -20.828 -4 1 94.19 116 ALA B N 1
ATOM 2319 C CA . ALA B 1 116 ? -3.502 -20.594 -2.98 1 94.19 116 ALA B CA 1
ATOM 2320 C C . ALA B 1 116 ? -2.896 -19.969 -1.731 1 94.19 116 ALA B C 1
ATOM 2322 O O . ALA B 1 116 ? -3.48 -19.047 -1.146 1 94.19 116 ALA B O 1
ATOM 2323 N N . MET B 1 117 ? -1.771 -20.391 -1.357 1 93.81 117 MET B N 1
ATOM 2324 C CA . MET B 1 117 ? -1.075 -19.844 -0.197 1 93.81 117 MET B CA 1
ATOM 2325 C C . MET B 1 117 ? -0.667 -18.391 -0.442 1 93.81 117 MET B C 1
ATOM 2327 O O . MET B 1 117 ? -0.794 -17.547 0.446 1 93.81 117 MET B O 1
ATOM 2331 N N . THR B 1 118 ? -0.162 -18.156 -1.64 1 96 118 THR B N 1
ATOM 2332 C CA . THR B 1 118 ? 0.237 -16.797 -2.004 1 96 118 THR B CA 1
ATOM 2333 C C . THR B 1 118 ? -0.958 -15.852 -1.951 1 96 118 THR B C 1
ATOM 2335 O O . THR B 1 118 ? -0.854 -14.742 -1.427 1 96 118 THR B O 1
ATOM 2338 N N . ARG B 1 119 ? -2.029 -16.297 -2.465 1 96.44 119 ARG B N 1
ATOM 2339 C CA . ARG B 1 119 ? -3.254 -15.5 -2.438 1 96.44 119 ARG B CA 1
ATOM 2340 C C . ARG B 1 119 ? -3.686 -15.203 -1.004 1 96.44 119 ARG B C 1
ATOM 2342 O O . ARG B 1 119 ? -4.035 -14.07 -0.675 1 96.44 119 ARG B O 1
ATOM 2349 N N . LYS B 1 120 ? -3.648 -16.188 -0.197 1 96.81 120 LYS B N 1
ATOM 2350 C CA . LYS B 1 120 ? -4.016 -16.031 1.207 1 96.81 120 LYS B CA 1
ATOM 2351 C C . LYS B 1 120 ? -3.109 -15.016 1.903 1 96.81 120 LYS B C 1
ATOM 2353 O O . LYS B 1 120 ? -3.59 -14.125 2.607 1 96.81 120 LYS B O 1
ATOM 2358 N N . LEU B 1 121 ? -1.817 -15.133 1.651 1 96.44 121 LEU B N 1
ATOM 2359 C CA . LEU B 1 121 ? -0.842 -14.227 2.242 1 96.44 121 LEU B CA 1
ATOM 2360 C C . LEU B 1 121 ? -1.099 -12.789 1.793 1 96.44 121 LEU B C 1
ATOM 2362 O O . LEU B 1 121 ? -1.062 -11.867 2.607 1 96.44 121 LEU B O 1
ATOM 2366 N N . LEU B 1 122 ? -1.35 -12.641 0.505 1 97.94 122 LEU B N 1
ATOM 2367 C CA . LEU B 1 122 ? -1.595 -11.312 -0.032 1 97.94 122 LEU B CA 1
ATOM 2368 C C . LEU B 1 122 ? -2.881 -10.719 0.538 1 97.94 122 LEU B C 1
ATOM 2370 O O . LEU B 1 122 ? -2.906 -9.562 0.95 1 97.94 122 LEU B O 1
ATOM 2374 N N . LEU B 1 123 ? -3.898 -11.539 0.62 1 97.81 123 LEU B N 1
ATOM 2375 C CA . LEU B 1 123 ? -5.172 -11.078 1.16 1 97.81 123 LEU B CA 1
ATOM 2376 C C . LEU B 1 123 ? -5.027 -10.664 2.621 1 97.81 123 LEU B C 1
ATOM 2378 O O . LEU B 1 123 ? -5.582 -9.648 3.039 1 97.81 123 LEU B O 1
ATOM 2382 N N . GLU B 1 124 ? -4.277 -11.43 3.334 1 97.5 124 GLU B N 1
ATOM 2383 C CA . GLU B 1 124 ? -4.039 -11.094 4.734 1 97.5 124 GLU B CA 1
ATOM 2384 C C . GLU B 1 124 ? -3.248 -9.797 4.871 1 97.5 124 GLU B C 1
ATOM 2386 O O . GLU B 1 124 ? -3.553 -8.961 5.727 1 97.5 124 GLU B O 1
ATOM 2391 N N . ALA B 1 125 ? -2.268 -9.633 4.039 1 97.31 125 ALA B N 1
ATOM 2392 C CA . ALA B 1 125 ? -1.439 -8.438 4.074 1 97.31 125 ALA B CA 1
ATOM 2393 C C . ALA B 1 125 ? -2.268 -7.188 3.779 1 97.31 125 ALA B C 1
ATOM 2395 O O . ALA B 1 125 ? -2.201 -6.203 4.516 1 97.31 125 ALA B O 1
ATOM 2396 N N . VAL B 1 126 ? -3.088 -7.234 2.783 1 97.56 126 VAL B N 1
ATOM 2397 C CA . VAL B 1 126 ? -3.844 -6.055 2.385 1 97.56 126 VAL B CA 1
ATOM 2398 C C . VAL B 1 126 ? -4.992 -5.816 3.363 1 97.56 126 VAL B C 1
ATOM 2400 O O . VAL B 1 126 ? -5.406 -4.676 3.578 1 97.56 126 VAL B O 1
ATOM 2403 N N . ALA B 1 127 ? -5.461 -6.879 4 1 97.31 127 ALA B N 1
ATOM 2404 C CA . ALA B 1 127 ? -6.512 -6.742 5.004 1 97.31 127 ALA B CA 1
ATOM 2405 C C . ALA B 1 127 ? -6.016 -5.957 6.215 1 97.31 127 ALA B C 1
ATOM 2407 O O . ALA B 1 127 ? -6.77 -5.191 6.82 1 97.31 127 ALA B O 1
ATOM 2408 N N . ARG B 1 128 ? -4.785 -6.121 6.551 1 95.56 128 ARG B N 1
ATOM 2409 C CA . ARG B 1 128 ? -4.176 -5.383 7.652 1 95.56 128 ARG B CA 1
ATOM 2410 C C . ARG B 1 128 ? -4.188 -3.883 7.379 1 95.56 128 ARG B C 1
ATOM 2412 O O . ARG B 1 128 ? -4.082 -3.078 8.305 1 95.56 128 ARG B O 1
ATOM 2419 N N . HIS B 1 129 ? -4.355 -3.576 6.137 1 94.75 129 HIS B N 1
ATOM 2420 C CA . HIS B 1 129 ? -4.352 -2.17 5.754 1 94.75 129 HIS B CA 1
ATOM 2421 C C . HIS B 1 129 ? -5.727 -1.723 5.273 1 94.75 129 HIS B C 1
ATOM 2423 O O . HIS B 1 129 ? -5.852 -0.706 4.586 1 94.75 129 HIS B O 1
ATOM 2429 N N . GLY B 1 130 ? -6.676 -2.535 5.523 1 95.5 130 GLY B N 1
ATOM 2430 C CA . GLY B 1 130 ? -8.055 -2.092 5.414 1 95.5 130 GLY B CA 1
ATOM 2431 C C . GLY B 1 130 ? -8.734 -2.555 4.137 1 95.5 130 GLY B C 1
ATOM 2432 O O . GLY B 1 130 ? -9.898 -2.229 3.889 1 95.5 130 GLY B O 1
ATOM 2433 N N . LEU B 1 131 ? -8.016 -3.295 3.287 1 97.5 131 LEU B N 1
ATOM 2434 C CA . LEU B 1 131 ? -8.633 -3.791 2.059 1 97.5 131 LEU B CA 1
ATOM 2435 C C . LEU B 1 131 ? -9.344 -5.117 2.303 1 97.5 131 LEU B C 1
ATOM 2437 O O . LEU B 1 131 ? -8.734 -6.074 2.781 1 97.5 131 LEU B O 1
ATOM 2441 N N . THR B 1 132 ? -10.602 -5.168 1.927 1 97.38 132 THR B N 1
ATOM 2442 C CA . THR B 1 132 ? -11.383 -6.383 2.133 1 97.38 132 THR B CA 1
ATOM 2443 C C . THR B 1 132 ? -12.172 -6.738 0.875 1 97.38 132 THR B C 1
ATOM 2445 O O . THR B 1 132 ? -12.703 -5.855 0.202 1 97.38 132 THR B O 1
ATOM 2448 N N . ALA B 1 133 ? -12.219 -8.016 0.613 1 97.25 133 ALA B N 1
ATOM 2449 C CA . ALA B 1 133 ? -12.93 -8.492 -0.571 1 97.25 133 ALA B CA 1
ATOM 2450 C C . ALA B 1 133 ? -14.445 -8.43 -0.365 1 97.25 133 ALA B C 1
ATOM 2452 O O . ALA B 1 133 ? -14.93 -8.594 0.755 1 97.25 133 ALA B O 1
ATOM 2453 N N . VAL B 1 134 ? -15.109 -8.094 -1.505 1 96.69 134 VAL B N 1
ATOM 2454 C CA . VAL B 1 134 ? -16.578 -8.117 -1.477 1 96.69 134 VAL B CA 1
ATOM 2455 C C . VAL B 1 134 ? -17.094 -8.969 -2.631 1 96.69 134 VAL B C 1
ATOM 2457 O O . VAL B 1 134 ? -16.422 -9.125 -3.652 1 96.69 134 VAL B O 1
ATOM 2460 N N . GLY B 1 135 ? -18.266 -9.539 -2.406 1 94.44 135 GLY B N 1
ATOM 2461 C CA . GLY B 1 135 ? -18.891 -10.398 -3.4 1 94.44 135 GLY B CA 1
ATOM 2462 C C . GLY B 1 135 ? -18.734 -11.875 -3.09 1 94.44 135 GLY B C 1
ATOM 2463 O O . GLY B 1 135 ? -17.625 -12.391 -2.998 1 94.44 135 GLY B O 1
ATOM 2464 N N . THR B 1 136 ? -19.75 -12.539 -2.812 1 94.62 136 THR B N 1
ATOM 2465 C CA . THR B 1 136 ? -19.797 -13.977 -2.545 1 94.62 136 THR B CA 1
ATOM 2466 C C . THR B 1 136 ? -21 -14.609 -3.24 1 94.62 136 THR B C 1
ATOM 2468 O O . THR B 1 136 ? -22.094 -14.031 -3.26 1 94.62 136 THR B O 1
ATOM 2471 N N . ALA B 1 137 ? -20.703 -15.734 -3.777 1 94.25 137 ALA B N 1
ATOM 2472 C CA . ALA B 1 137 ? -21.828 -16.453 -4.395 1 94.25 137 ALA B CA 1
ATOM 2473 C C . ALA B 1 137 ? -22.891 -16.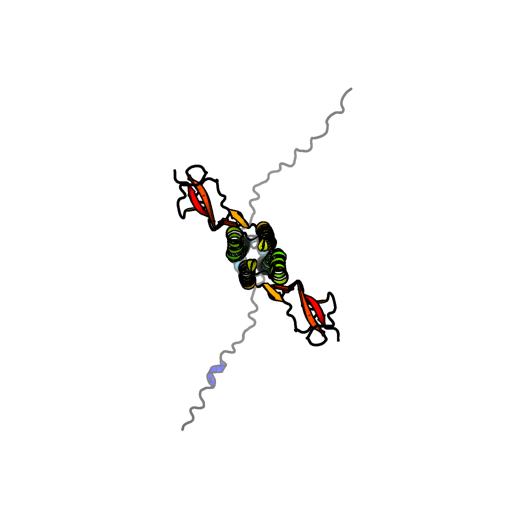797 -3.361 1 94.25 137 ALA B C 1
ATOM 2475 O O . ALA B 1 137 ? -22.578 -17.188 -2.238 1 94.25 137 ALA B O 1
ATOM 2476 N N . GLY B 1 138 ? -24.141 -16.594 -3.746 1 94.69 138 GLY B N 1
ATOM 2477 C CA . GLY B 1 138 ? -25.234 -16.938 -2.859 1 94.69 138 GLY B CA 1
ATOM 2478 C C . GLY B 1 138 ? -25.812 -15.742 -2.117 1 94.69 138 GLY B C 1
ATOM 2479 O O . GLY B 1 138 ? -26.938 -15.805 -1.612 1 94.69 138 GLY B O 1
ATOM 2480 N N . GLU B 1 139 ? -25.062 -14.719 -2.066 1 95.5 139 GLU B N 1
ATOM 2481 C CA . GLU B 1 139 ? -25.578 -13.547 -1.36 1 95.5 139 GLU B CA 1
ATOM 2482 C C . GLU B 1 139 ? -26.516 -12.742 -2.24 1 95.5 139 GLU B C 1
ATOM 2484 O O . GLU B 1 139 ? -26.516 -12.891 -3.465 1 95.5 139 GLU B O 1
ATOM 2489 N N . ALA B 1 140 ? -27.328 -11.891 -1.571 1 96.19 140 ALA B N 1
ATOM 2490 C CA . ALA B 1 140 ? -28.266 -11.047 -2.311 1 96.19 140 ALA B CA 1
ATOM 2491 C C . ALA B 1 140 ? -27.531 -9.992 -3.133 1 96.19 140 ALA B C 1
ATOM 2493 O O . ALA B 1 140 ? -26.578 -9.383 -2.652 1 96.19 140 ALA B O 1
ATOM 2494 N N . PHE B 1 141 ? -28.047 -9.875 -4.355 1 96.94 141 PHE B N 1
ATOM 2495 C CA . PHE B 1 141 ? -27.469 -8.852 -5.219 1 96.94 141 PHE B CA 1
ATOM 2496 C C . PHE B 1 141 ? -27.781 -7.457 -4.68 1 96.94 141 PHE B C 1
ATOM 2498 O O . PHE B 1 141 ? -28.891 -7.195 -4.215 1 96.94 141 PHE B O 1
ATOM 2505 N N . THR B 1 142 ? -26.797 -6.598 -4.648 1 96.88 142 THR B N 1
ATOM 2506 C CA . THR B 1 142 ? -26.984 -5.184 -4.344 1 96.88 142 THR B CA 1
ATOM 2507 C C . THR B 1 142 ? -26.094 -4.32 -5.234 1 96.88 142 THR B C 1
ATOM 2509 O O . THR B 1 142 ? -24.891 -4.562 -5.34 1 96.88 142 THR B O 1
ATOM 2512 N N . PRO B 1 143 ? -26.609 -3.361 -5.879 1 95.5 143 PRO B N 1
ATOM 2513 C CA . PRO B 1 143 ? -25.828 -2.492 -6.754 1 95.5 143 PRO B CA 1
ATOM 2514 C C . PRO B 1 143 ? -24.75 -1.719 -5.996 1 95.5 143 PRO B C 1
ATOM 2516 O O . PRO B 1 143 ? -23.844 -1.147 -6.609 1 95.5 143 PRO B O 1
ATOM 2519 N N . GLU B 1 144 ? -24.828 -1.682 -4.699 1 95.81 144 GLU B N 1
ATOM 2520 C CA . GLU B 1 144 ? -23.844 -0.979 -3.879 1 95.81 144 GLU B CA 1
ATOM 2521 C C . GLU B 1 144 ? -22.516 -1.708 -3.875 1 95.81 144 GLU B C 1
ATOM 2523 O O . GLU B 1 144 ? -21.453 -1.082 -3.738 1 95.81 144 GLU B O 1
ATOM 2528 N N . LEU B 1 145 ? -22.531 -2.99 -4.031 1 97.25 145 LEU B N 1
ATOM 2529 C CA . LEU B 1 145 ? -21.328 -3.791 -3.896 1 97.25 145 LEU B CA 1
ATOM 2530 C C . LEU B 1 145 ? -21.062 -4.598 -5.164 1 97.25 145 LEU B C 1
ATOM 2532 O O . LEU B 1 145 ? -19.969 -5.113 -5.359 1 97.25 145 LEU B O 1
ATOM 2536 N N . HIS B 1 146 ? -22.125 -4.625 -6.004 1 98.06 146 HIS B N 1
ATOM 2537 C CA . HIS B 1 146 ? -22.031 -5.559 -7.125 1 98.06 146 HIS B CA 1
ATOM 2538 C C . HIS B 1 146 ? -22.312 -4.855 -8.445 1 98.06 146 HIS B C 1
ATOM 2540 O O . HIS B 1 146 ? -23.062 -3.873 -8.484 1 98.06 146 HIS B O 1
ATOM 2546 N N . GLU B 1 147 ? -21.672 -5.316 -9.461 1 98 147 GLU B N 1
ATOM 2547 C CA . GLU B 1 147 ? -21.984 -4.996 -10.852 1 98 147 GLU B CA 1
ATOM 2548 C C . GLU B 1 147 ? -22.469 -6.227 -11.609 1 98 147 GLU B C 1
ATOM 2550 O O . GLU B 1 147 ? -21.719 -7.188 -11.797 1 98 147 GLU B O 1
ATOM 2555 N N . ALA B 1 148 ? -23.656 -6.227 -12.055 1 97 148 ALA B N 1
ATOM 2556 C CA . ALA B 1 148 ? -24.219 -7.363 -12.773 1 97 148 ALA B CA 1
ATOM 2557 C C . ALA B 1 148 ? -23.75 -7.379 -14.227 1 97 148 ALA B C 1
ATOM 2559 O O . ALA B 1 148 ? -23.938 -6.398 -14.953 1 97 148 ALA B O 1
ATOM 2560 N N . VAL B 1 149 ? -23.188 -8.469 -14.625 1 96.62 149 VAL B N 1
ATOM 2561 C CA . VAL B 1 149 ? -22.688 -8.508 -15.992 1 96.62 149 VAL B CA 1
ATOM 2562 C C . VAL B 1 149 ? -23.438 -9.578 -16.781 1 96.62 149 VAL B C 1
ATOM 2564 O O . VAL B 1 149 ? -23.156 -9.781 -17.969 1 96.62 149 VAL B O 1
ATOM 2567 N N . GLY B 1 150 ? -24.312 -10.344 -16.172 1 94.69 150 GLY B N 1
ATOM 2568 C CA . GLY B 1 150 ? -25.109 -11.344 -16.859 1 94.69 150 GLY B CA 1
ATOM 2569 C C . GLY B 1 150 ? -26.016 -12.125 -15.93 1 94.69 150 GLY B C 1
ATOM 2570 O O . GLY B 1 150 ? -26.109 -11.812 -14.742 1 94.69 150 GLY B O 1
ATOM 2571 N N . PHE B 1 151 ? -26.734 -13.008 -16.578 1 94.25 151 PHE B N 1
ATOM 2572 C CA . PHE B 1 151 ? -27.656 -13.859 -15.828 1 94.25 151 PHE B CA 1
ATOM 2573 C C . PHE B 1 151 ? -27.25 -15.32 -15.945 1 94.25 151 PHE B C 1
ATOM 2575 O O . PHE B 1 151 ? -26.672 -15.734 -16.953 1 94.25 151 PHE B O 1
ATOM 2582 N N . ASP B 1 152 ? -27.422 -15.953 -14.766 1 91.44 152 ASP B N 1
ATOM 2583 C CA . ASP B 1 152 ? -27.203 -17.391 -14.742 1 91.44 152 ASP B CA 1
ATOM 2584 C C . ASP B 1 152 ? -28.484 -18.141 -14.367 1 91.44 152 ASP B C 1
ATOM 2586 O O . ASP B 1 152 ? -28.953 -18.047 -13.234 1 91.44 152 ASP B O 1
ATOM 2590 N N . ALA B 1 153 ? -29.016 -18.953 -15.359 1 85.25 153 ALA B N 1
ATOM 2591 C CA . ALA B 1 153 ? -30.297 -19.625 -15.172 1 85.25 153 ALA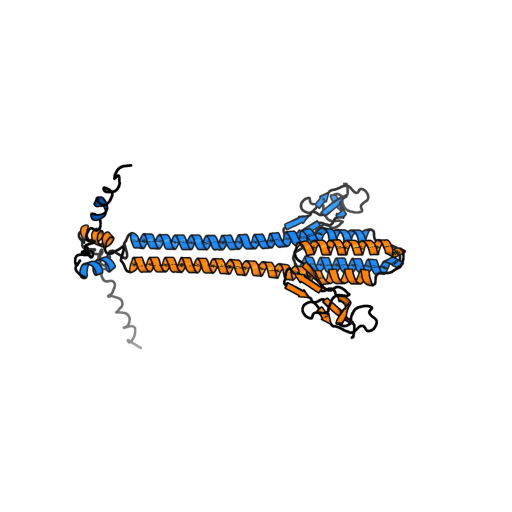 B CA 1
ATOM 2592 C C . ALA B 1 153 ? -30.125 -20.922 -14.383 1 85.25 153 ALA B C 1
ATOM 2594 O O . ALA B 1 153 ? -31.062 -21.391 -13.742 1 85.25 153 ALA B O 1
ATOM 2595 N N . GLU B 1 154 ? -29.016 -21.406 -14.375 1 82.5 154 GLU B N 1
ATOM 2596 C CA . GLU B 1 154 ? -28.828 -22.766 -13.867 1 82.5 154 GLU B CA 1
ATOM 2597 C C . GLU B 1 154 ? -28.203 -22.75 -12.477 1 82.5 154 GLU B C 1
ATOM 2599 O O . GLU B 1 154 ? -28.031 -23.797 -11.859 1 82.5 154 GLU B O 1
ATOM 2604 N N . ALA B 1 155 ? -28.078 -21.609 -11.867 1 80.88 155 ALA B N 1
ATOM 2605 C CA . ALA B 1 155 ? -27.406 -21.562 -10.57 1 80.88 155 ALA B CA 1
ATOM 2606 C C . ALA B 1 155 ? -28.328 -22.016 -9.445 1 80.88 155 ALA B C 1
ATOM 2608 O O . ALA B 1 155 ? -29.531 -21.75 -9.477 1 80.88 155 ALA B O 1
ATOM 2609 N N . ASP B 1 156 ? -27.766 -22.781 -8.531 1 89.19 156 ASP B N 1
ATOM 2610 C CA . ASP B 1 156 ? -28.531 -23.281 -7.395 1 89.19 156 ASP B CA 1
ATOM 2611 C C . ASP B 1 156 ? -28.578 -22.266 -6.258 1 89.19 156 ASP B C 1
ATOM 2613 O O . ASP B 1 156 ? -28.094 -22.531 -5.156 1 89.19 156 ASP B O 1
ATOM 2617 N N . VAL B 1 157 ? -29.031 -21.078 -6.578 1 90.12 157 VAL B N 1
ATOM 2618 C CA . VAL B 1 157 ? -29.188 -20.016 -5.59 1 90.12 157 VAL B CA 1
ATOM 2619 C C . VAL B 1 157 ? -30.531 -19.344 -5.77 1 90.12 157 VAL B C 1
ATOM 2621 O O . VAL B 1 157 ? -31.25 -19.609 -6.742 1 90.12 157 VAL B O 1
ATOM 2624 N N . GLU B 1 158 ? -30.984 -18.578 -4.832 1 91 158 GLU B N 1
ATOM 2625 C CA . GLU B 1 158 ? -32.281 -17.891 -4.887 1 91 158 GLU B CA 1
ATOM 2626 C C . GLU B 1 158 ? -32.281 -16.859 -6.023 1 91 158 GLU B C 1
ATOM 2628 O O . GLU B 1 158 ? -31.266 -16.281 -6.367 1 91 158 GLU B O 1
ATOM 2633 N N . ALA B 1 159 ? -33.469 -16.719 -6.586 1 91.44 159 ALA B N 1
ATOM 2634 C CA . ALA B 1 159 ? -33.656 -15.672 -7.594 1 91.44 159 ALA B CA 1
ATOM 2635 C C . ALA B 1 159 ? -33.219 -14.312 -7.055 1 91.44 159 ALA B C 1
ATOM 2637 O O . ALA B 1 159 ? -33.531 -13.953 -5.918 1 91.44 159 ALA B O 1
ATOM 2638 N N . GLY B 1 160 ? -32.375 -13.641 -7.832 1 93.44 160 GLY B N 1
ATOM 2639 C CA . GLY B 1 160 ? -31.922 -12.32 -7.418 1 93.44 160 GLY B CA 1
ATOM 2640 C C . GLY B 1 160 ? -30.609 -12.352 -6.664 1 93.44 160 GLY B C 1
ATOM 2641 O O . GLY B 1 160 ? -30.031 -11.305 -6.379 1 93.44 160 GLY B O 1
ATOM 2642 N N . ALA B 1 161 ? -30.141 -13.547 -6.398 1 96.12 161 ALA B N 1
ATOM 2643 C CA . ALA B 1 161 ? -28.875 -13.688 -5.668 1 96.12 161 ALA B CA 1
ATOM 2644 C C . ALA B 1 161 ? -27.703 -13.797 -6.629 1 96.12 161 ALA B C 1
ATOM 2646 O O . ALA B 1 161 ? -27.875 -14.047 -7.82 1 96.12 161 ALA B O 1
ATOM 2647 N N . VAL B 1 162 ? -26.562 -13.555 -6.141 1 96.88 162 VAL B N 1
ATOM 2648 C CA . VAL B 1 162 ? -25.328 -13.703 -6.914 1 96.88 162 VAL B CA 1
ATOM 2649 C C . VAL B 1 162 ? -25.109 -15.172 -7.25 1 96.88 162 VAL B C 1
ATOM 2651 O O . VAL B 1 162 ? -24.953 -16.016 -6.355 1 96.88 162 VAL B O 1
ATOM 2654 N N . ALA B 1 163 ? -25.109 -15.453 -8.516 1 96.38 163 ALA B N 1
ATOM 2655 C CA . ALA B 1 163 ? -24.906 -16.828 -8.953 1 96.38 163 ALA B CA 1
ATOM 2656 C C . ALA B 1 163 ? -23.422 -17.172 -8.984 1 96.38 163 ALA B C 1
ATOM 2658 O O . ALA B 1 163 ? -23 -18.203 -8.453 1 96.38 163 ALA B O 1
ATOM 2659 N N . ARG B 1 164 ? -22.656 -16.266 -9.609 1 95.06 164 ARG B N 1
ATOM 2660 C CA . ARG B 1 164 ? -21.219 -16.438 -9.727 1 95.06 164 ARG B CA 1
ATOM 2661 C C . ARG B 1 164 ? -20.5 -15.102 -9.625 1 95.06 164 ARG B C 1
ATOM 2663 O O . ARG B 1 164 ? -21.016 -14.07 -10.047 1 95.06 164 ARG B O 1
ATOM 2670 N N . VAL B 1 165 ? -19.359 -15.25 -9.016 1 95.94 165 VAL B N 1
ATOM 2671 C CA . VAL B 1 165 ? -18.484 -14.078 -8.977 1 95.94 165 VAL B CA 1
ATOM 2672 C C . VAL B 1 165 ? -17.422 -14.188 -10.062 1 95.94 165 VAL B C 1
ATOM 2674 O O . VAL B 1 165 ? -16.594 -15.094 -10.031 1 95.94 165 VAL B O 1
ATOM 2677 N N . LEU B 1 166 ? -17.391 -13.289 -11.047 1 95.5 166 LEU B N 1
ATOM 2678 C CA . LEU B 1 166 ? -16.422 -13.305 -12.141 1 95.5 166 LEU B CA 1
ATOM 2679 C C . LEU B 1 166 ? -15.148 -12.555 -11.75 1 95.5 166 LEU B C 1
ATOM 2681 O O . LEU B 1 166 ? -14.055 -12.898 -12.203 1 95.5 166 LEU B O 1
ATOM 2685 N N . GLN B 1 167 ? -15.344 -11.547 -10.984 1 97 167 GLN B N 1
ATOM 2686 C CA . GLN B 1 167 ? -14.258 -10.734 -10.453 1 97 167 GLN B CA 1
ATOM 2687 C C . GLN B 1 167 ? -14.609 -10.188 -9.07 1 97 167 GLN B C 1
ATOM 2689 O O . GLN B 1 167 ? -15.648 -9.547 -8.891 1 97 167 GLN B O 1
ATOM 2694 N N . SER B 1 168 ? -13.742 -10.461 -8.141 1 97.56 168 SER B N 1
ATOM 2695 C CA . SER B 1 168 ? -14 -10.008 -6.777 1 97.56 168 SER B CA 1
ATOM 2696 C C . SER B 1 168 ? -13.992 -8.484 -6.688 1 97.56 168 SER B C 1
ATOM 2698 O O . SER B 1 168 ? -13.234 -7.82 -7.391 1 97.56 168 SER B O 1
ATOM 2700 N N . GLY B 1 169 ? -14.867 -7.918 -5.867 1 98.31 169 GLY B N 1
ATOM 2701 C CA . GLY B 1 169 ? -14.805 -6.52 -5.473 1 98.31 169 GLY B CA 1
ATOM 2702 C C . GLY B 1 169 ? -14 -6.293 -4.207 1 98.31 169 GLY B C 1
ATOM 2703 O O . GLY B 1 169 ? -13.602 -7.246 -3.537 1 98.31 169 GLY B O 1
ATOM 2704 N N . TYR B 1 170 ? -13.734 -4.941 -4 1 98.56 170 TYR B N 1
ATOM 2705 C CA . TYR B 1 170 ? -12.93 -4.629 -2.824 1 98.56 170 TYR B CA 1
ATOM 2706 C C . TYR B 1 170 ? -13.375 -3.311 -2.199 1 98.56 170 TYR B C 1
ATOM 2708 O O . TYR B 1 170 ? -13.773 -2.383 -2.908 1 98.56 170 TYR B O 1
ATOM 2716 N N . LYS B 1 171 ? -13.266 -3.33 -0.917 1 97.38 171 LYS B N 1
ATOM 2717 C CA . LYS B 1 171 ? -13.477 -2.107 -0.146 1 97.38 171 LYS B CA 1
ATOM 2718 C C . LYS B 1 171 ? -12.234 -1.741 0.653 1 97.38 171 LYS B C 1
ATOM 2720 O O . LYS B 1 171 ? -11.523 -2.621 1.142 1 97.38 171 LYS B O 1
ATOM 2725 N N . LEU B 1 172 ? -12 -0.479 0.728 1 96.56 172 LEU B N 1
ATOM 2726 C CA . LEU B 1 172 ? -10.984 0.062 1.624 1 96.56 172 LEU B CA 1
ATOM 2727 C C . LEU B 1 172 ? -11.625 0.78 2.805 1 96.56 172 LEU B C 1
ATOM 2729 O O . LEU B 1 172 ? -12.086 1.917 2.67 1 96.56 172 LEU B O 1
ATOM 2733 N N . GLY B 1 173 ? -11.625 0.082 3.936 1 92.81 173 GLY B N 1
ATOM 2734 C CA . GLY B 1 173 ? -12.477 0.583 5 1 92.81 173 GLY B CA 1
ATOM 2735 C C . GLY B 1 173 ? -13.945 0.601 4.621 1 92.81 173 GLY B C 1
ATOM 2736 O O . GLY B 1 173 ? -14.516 -0.433 4.262 1 92.81 173 GLY B O 1
ATOM 2737 N N . GLU B 1 174 ? -14.484 1.73 4.629 1 92.25 174 GLU B N 1
ATOM 2738 C CA . GLU B 1 174 ? -15.898 1.856 4.301 1 92.25 174 GLU B CA 1
ATOM 2739 C C . GLU B 1 174 ? -16.094 2.271 2.848 1 92.25 174 GLU B C 1
ATOM 2741 O O . GLU B 1 174 ? -17.219 2.291 2.348 1 92.25 174 GLU B O 1
ATOM 2746 N N . ARG B 1 175 ? -15.078 2.486 2.174 1 93.56 175 ARG B N 1
ATOM 2747 C CA . ARG B 1 175 ? -15.148 2.98 0.802 1 93.56 175 ARG B CA 1
ATOM 2748 C C . ARG B 1 175 ? -15 1.841 -0.2 1 93.56 175 ARG B C 1
ATOM 2750 O O . ARG B 1 175 ? -14.062 1.04 -0.101 1 93.56 175 ARG B O 1
ATOM 2757 N N . LEU B 1 176 ? -15.945 1.838 -1.129 1 96.75 176 LEU B N 1
ATOM 2758 C CA . LEU B 1 176 ? -15.867 0.838 -2.188 1 96.75 176 LEU B CA 1
ATOM 2759 C C . LEU B 1 176 ? -14.812 1.219 -3.219 1 96.75 176 LEU B C 1
ATOM 2761 O O . LEU B 1 176 ? -14.867 2.305 -3.799 1 96.75 176 LEU B O 1
ATOM 2765 N N . LEU B 1 177 ? -13.836 0.404 -3.414 1 96.88 177 LEU B N 1
ATOM 2766 C CA . LEU B 1 177 ? -12.797 0.642 -4.41 1 96.88 177 LEU B CA 1
ATOM 2767 C C . LEU B 1 177 ? -13.234 0.137 -5.781 1 96.88 177 LEU B C 1
ATOM 2769 O O . LEU B 1 177 ? -12.977 0.786 -6.797 1 96.88 177 LEU B O 1
ATOM 2773 N N . ARG B 1 178 ? -13.844 -1.031 -5.809 1 97.31 178 ARG B N 1
ATOM 2774 C CA . ARG B 1 178 ? -14.336 -1.673 -7.027 1 97.31 178 ARG B CA 1
ATOM 2775 C C . ARG B 1 178 ? -15.477 -2.639 -6.715 1 97.31 178 ARG B C 1
ATOM 2777 O O . ARG B 1 178 ? -15.367 -3.463 -5.805 1 97.31 178 ARG B O 1
ATOM 2784 N N . PRO B 1 179 ? -16.578 -2.51 -7.406 1 98.19 179 PRO B N 1
ATOM 2785 C CA . PRO B 1 179 ? -17.625 -3.496 -7.184 1 98.19 179 PRO B CA 1
ATOM 2786 C C . PRO B 1 179 ? -17.266 -4.883 -7.715 1 98.19 179 PRO B C 1
ATOM 2788 O O . PRO B 1 179 ? -16.406 -5.008 -8.594 1 98.19 179 PRO B O 1
ATOM 2791 N N . ALA B 1 180 ? -17.875 -5.91 -7.105 1 98.44 180 ALA B N 1
ATOM 2792 C CA . ALA B 1 180 ? -17.719 -7.266 -7.629 1 98.44 180 ALA B CA 1
ATOM 2793 C C . ALA B 1 180 ? -18.5 -7.449 -8.922 1 98.44 180 ALA B C 1
ATOM 2795 O O . ALA B 1 180 ? -19.656 -7.035 -9.023 1 98.44 180 ALA B O 1
ATOM 2796 N N . LYS B 1 181 ? -17.844 -7.934 -9.93 1 98.31 181 LYS B N 1
ATOM 2797 C CA . LYS B 1 181 ? -18.547 -8.328 -11.141 1 98.31 181 LYS B CA 1
ATOM 2798 C C . LYS B 1 181 ? -19.188 -9.711 -10.984 1 98.31 181 LYS B C 1
ATOM 2800 O O . LYS B 1 181 ? -18.484 -10.695 -10.766 1 98.31 181 LYS B O 1
ATOM 2805 N N . VAL B 1 182 ? -20.531 -9.703 -11.156 1 97.62 182 VAL B N 1
ATOM 2806 C CA . VAL B 1 182 ? -21.234 -10.938 -10.789 1 97.62 182 VAL B CA 1
ATOM 2807 C C . VAL B 1 182 ? -22.297 -11.258 -11.836 1 97.62 182 VAL B C 1
ATOM 2809 O O . VAL B 1 182 ? -22.719 -10.383 -12.594 1 97.62 182 VAL B O 1
ATOM 2812 N N . THR B 1 183 ? -22.641 -12.57 -11.875 1 96.88 183 THR B N 1
ATOM 2813 C CA . THR B 1 183 ? -23.875 -12.984 -12.539 1 96.88 183 THR B CA 1
ATOM 2814 C C . THR B 1 183 ? -24.984 -13.227 -11.523 1 96.88 183 THR B C 1
ATOM 2816 O O . THR B 1 183 ? -24.719 -13.641 -10.398 1 96.88 183 THR B O 1
ATOM 2819 N N . ILE B 1 184 ? -26.141 -12.953 -11.945 1 96.44 184 ILE B N 1
ATOM 2820 C CA . ILE B 1 184 ? -27.281 -13.039 -11.023 1 96.44 184 ILE B CA 1
ATOM 2821 C C . ILE B 1 184 ? -28.203 -14.18 -11.445 1 96.44 184 ILE B C 1
ATOM 2823 O O . ILE B 1 184 ? -28.328 -14.461 -12.641 1 96.44 184 ILE B O 1
ATOM 2827 N N . ARG B 1 185 ? -28.75 -14.82 -10.484 1 94.25 185 ARG B N 1
ATOM 2828 C CA . ARG B 1 185 ? -29.75 -15.836 -10.781 1 94.25 185 ARG B CA 1
ATOM 2829 C C . ARG B 1 185 ? -31.047 -15.188 -11.242 1 94.25 185 ARG B C 1
ATOM 2831 O O . ARG B 1 185 ? -31.609 -14.344 -10.547 1 94.25 185 ARG B O 1
ATOM 2838 N N . GLN B 1 186 ? -31.391 -15.656 -12.43 1 87.06 186 GLN B N 1
ATOM 2839 C CA . GLN B 1 186 ? -32.625 -15.141 -12.961 1 87.06 186 GLN B CA 1
ATOM 2840 C C . GLN B 1 186 ? -33.844 -15.68 -12.18 1 87.06 186 GLN B C 1
ATOM 2842 O O . GLN B 1 186 ? -33.844 -16.828 -11.742 1 87.06 186 GLN B O 1
ATOM 2847 N N . GLY B 1 187 ? -34.719 -14.758 -11.812 1 77.88 187 GLY B N 1
ATOM 2848 C CA . GLY B 1 187 ? -35.969 -15.172 -11.219 1 77.88 187 GLY B CA 1
ATOM 2849 C C . GLY B 1 187 ? -36.875 -15.883 -12.195 1 77.88 187 GLY B C 1
ATOM 2850 O O . GLY B 1 187 ? -36.719 -15.766 -13.414 1 77.88 187 GLY B O 1
#

pLDDT: mean 79.09, std 22.87, range [25.25, 98.56]

Foldseek 3Di:
DDDPDDDPPDPPPPPVPDPPCVVPCPPCPPPVVVVVCVVPVVVVPPVVVVVVVVVVVVVVVVVVVVVVVVVVVVVVVVVVLLVVVLVCQVVLQVLVVCLVPPDPDPVCVVVSVVSVVVNVVVQVVNVVQQKDKDDDFQAADDPVAEDEDEADAPAPHDARTFRDFNGIWIDRHVRTSGHTYTHGYHD/DDDDDDPDDPPPPDDVPDPPCVVPCPPCPPPVVVVCCVVPVVVVPPVVVVVVVVVVVVVVVVVVVVVVVVVVVVVVVVVVLLVVVLVCQVVLQVLVVCLVPPDPDPVCVVVSVVSVVVNVVVQVVNVVQQKDKDDDFQAADDPVAEDEDEADAPAPHDARTFRDFNGIWIDRHVHTSGHTYTHGYHD

Secondary structure (DSSP, 8-state):
-----GGGGGGGGTT---------------HHHHHHIIIIIGGG-HHHHHHHHHHHHHHHHHHHHHHHHHHHHHHHHHHHHHHHHHHHHHHHHHHHHHHHHS---GGGHHHHHHHHHHHHHHHHHHHTTTEEEE--TTSBP-TTTEEEEEEESS-SS-TTBEEEEEE-EEEETTEEEEPEEEEEE--/----------GGGTT---------------HHHHHHIIIIIGGG-HHHHHHHHHHHHHHHHHHHHHHHHHHHHHHHHHHHHHHHHHHHHHHHHHHHHHHHHS---GGGHHHHHHHHHHHHHHHHHHHTTTEEEE--TTSBP-TTTEEEEEEESS-SS-TTBEEEEEE-EEEETTEEEEPEEEEEE--

Sequence (374 aa):
MKDTQNTEAQEEACAEAEAGDAGSAVQALPENLESLCREHVCPNCTEKRDAEDARLRAAAEMDNFKKRLKREHEEQIRYAAEKVMSDLLPTLDNLDLALQYGSKDEACRDMLQGVAMTRKLLLEAVARHGLTAVGTAGEAFTPELHEAVGFDAEADVEAGAVARVLQSGYKLGERLLRPAKVTIRQGMKDTQNTEAQEEACAEAEAGDAGSAVQALPENLESLCREHVCPNCTEKRDAEDARLRAAAEMDNFKKRLKREHEEQIRYAAEKVMSDLLPTLDNLDLALQYGSKDEACRDMLQGVAMTRKLLLEAVARHGLTAVGTAGEAFTPELHEAVGFDAEADVEAGAVARVLQSGYKLGERLLRPAKVTIRQG

Nearest PDB structures (foldseek):
  1dkg-assembly1_B  TM=8.049E-01  e=4.834E-11  Escherichia coli
  1dkg-assembly1_A  TM=7.220E-01  e=9.998E-11  Escherichia coli
  4ani-assembly1_B  TM=6.991E-01  e=4.278E-10  Geobacillus kaustophilus HTA426
  3a6m-assembly1_B  TM=5.688E-01  e=5.268E-09  Thermus thermophilus HB8
  1dkg-assembly1_B  TM=8.063E-01  e=7.962E-11  Escherichia coli